Protein AF-A0A800FB64-F1 (afdb_monomer)

Solvent-accessible surface area (backbone atoms only — not comparable to full-atom values): 14724 Å² total; per-residue (Å²): 138,82,86,85,76,84,68,84,79,66,64,87,75,76,81,88,75,89,83,91,82,85,93,86,86,88,91,87,88,80,89,90,88,88,87,83,82,88,89,86,83,88,87,88,86,83,80,83,89,76,90,73,76,79,73,76,66,67,63,55,64,53,51,51,52,49,54,51,50,53,50,50,52,50,51,51,49,51,50,52,52,51,48,50,61,58,65,45,71,44,51,97,87,43,69,22,36,76,84,79,60,52,79,53,85,74,84,62,78,66,32,54,71,52,63,77,47,58,55,32,35,42,25,38,71,62,74,100,40,52,43,15,42,66,36,48,53,25,30,30,98,87,18,51,32,30,38,54,34,82,43,21,89,79,40,84,61,65,75,66,60,49,82,70,29,66,34,38,39,34,53,92,53,37,32,34,47,25,28,35,32,72,59,79,52,66,71,62,47,51,47,49,43,52,23,43,42,57,49,38,72,36,69,67,27,29,75,72,38,94,84,57,70,61,70,56,94,82,61,78,83,57,90,50,50,40,43,27,43,54,42,55,46,76,84,131

pLDDT: mean 74.58, std 24.7, range [22.88, 98.06]

Sequence (236 aa):
MRYCVSNPLRDQWLEGWTPLGRLTGAERAGVQTDGPTRPCPSEHHRRPHTEEQAIPSRRSSTVKKIALGTGAALALGLIGWGAVWALTCPCEGTPGFVLLGDRHDEPASDWSFANDVALCQIQISMGLRPHSVNLNCMASPDRELFLSCSGGARKYWCPRMGPDEGARLRLDGVVYPVVLNRVTDTATLDKAWSARVQEFQKPQVLAVHPGGVAPPPDAQRPDSWWTFNVRFARGE

Foldseek 3Di:
DDDPPDDPPPPVPPDDDDDDDDDDDDDDDDDDDDDDDDDDDDDDDDDDDDPPPPPPPPVVVVVVVVVVVVVVVVVVVVVVVVVCQQPPPQPPPRKHFDQAFAEDQPFDPAQQVLLVALWKKKWFPPDPTITMHIFDKFQFPNRWIKTKDAQQVPDPPNVVQDQQGWIWMDRPRYIFTKTKDKDDDPVVVVRRVLRVLVSQVDQSNLVPDVPSDGDPNPDDDDPSMIMITIGGDNDD

Structure (mmCIF, N/CA/C/O backbone):
data_AF-A0A800FB64-F1
#
_entry.id   AF-A0A800FB64-F1
#
loop_
_atom_site.group_PDB
_atom_site.id
_atom_site.type_symbol
_atom_site.label_atom_id
_atom_site.label_alt_id
_atom_site.label_comp_id
_atom_site.label_asym_id
_atom_site.label_entity_id
_atom_site.label_seq_id
_atom_site.pdbx_PDB_ins_code
_atom_site.Cartn_x
_atom_site.Cartn_y
_atom_site.Cartn_z
_atom_site.occupancy
_atom_site.B_iso_or_equiv
_atom_site.auth_seq_id
_atom_site.auth_comp_id
_atom_site.auth_asym_id
_atom_site.auth_atom_id
_atom_site.pdbx_PDB_model_num
ATOM 1 N N . MET A 1 1 ? 12.282 20.653 26.661 1.00 27.48 1 MET A N 1
ATOM 2 C CA . MET A 1 1 ? 13.233 20.072 25.683 1.00 27.48 1 MET A CA 1
ATOM 3 C C . MET A 1 1 ? 12.618 18.835 25.035 1.00 27.48 1 MET A C 1
ATOM 5 O O . MET A 1 1 ? 11.808 18.189 25.686 1.00 27.48 1 MET A O 1
ATOM 9 N N . ARG A 1 2 ? 13.000 18.494 23.796 1.00 24.94 2 ARG A N 1
ATOM 10 C CA . ARG A 1 2 ? 12.759 17.169 23.189 1.00 24.94 2 ARG A CA 1
ATOM 11 C C . ARG A 1 2 ? 14.112 16.465 23.065 1.00 24.94 2 ARG A C 1
ATOM 13 O O . ARG A 1 2 ? 15.055 17.089 22.588 1.00 24.94 2 ARG A O 1
ATOM 20 N N . TYR A 1 3 ? 14.216 15.212 23.501 1.00 22.88 3 TYR A N 1
ATOM 21 C CA . TYR A 1 3 ? 15.440 14.423 23.342 1.00 22.88 3 TYR A CA 1
ATOM 22 C C . TYR A 1 3 ? 15.430 13.724 21.983 1.00 22.88 3 TYR A C 1
ATOM 24 O O . TYR A 1 3 ? 14.682 12.771 21.779 1.00 22.88 3 TYR A O 1
ATOM 32 N N . CYS A 1 4 ? 16.273 14.184 21.060 1.00 23.27 4 CYS A N 1
ATOM 33 C CA . CYS A 1 4 ? 16.556 13.458 19.826 1.00 23.27 4 CYS A CA 1
ATOM 34 C C . CYS A 1 4 ? 17.519 12.305 20.136 1.00 23.27 4 CYS A C 1
ATOM 36 O O . CYS A 1 4 ? 18.734 12.484 20.094 1.00 23.27 4 CYS A O 1
ATOM 38 N N . VAL A 1 5 ? 16.986 11.126 20.463 1.00 27.31 5 VAL A N 1
ATOM 39 C CA . VAL A 1 5 ? 17.793 9.900 20.533 1.00 27.31 5 VAL A CA 1
ATOM 40 C C . VAL A 1 5 ? 18.063 9.435 19.104 1.00 27.31 5 VAL A C 1
ATOM 42 O O . VAL A 1 5 ? 17.171 8.935 18.422 1.00 27.31 5 VAL A O 1
ATOM 45 N N . SER A 1 6 ? 19.294 9.626 18.633 1.00 27.00 6 SER A N 1
ATOM 46 C CA . SER A 1 6 ? 19.747 9.166 17.321 1.00 27.00 6 SER A CA 1
ATOM 47 C C . SER A 1 6 ? 19.821 7.635 17.287 1.00 27.00 6 SER A C 1
ATOM 49 O O . SER A 1 6 ? 20.800 7.045 17.741 1.00 27.00 6 SER A O 1
ATOM 51 N N . ASN A 1 7 ? 18.779 6.991 16.763 1.00 28.38 7 ASN A N 1
ATOM 52 C CA . ASN A 1 7 ? 18.732 5.542 16.578 1.00 28.38 7 ASN A CA 1
ATOM 53 C C . ASN A 1 7 ? 19.606 5.125 15.367 1.00 28.38 7 ASN A C 1
ATOM 55 O O . ASN A 1 7 ? 19.301 5.551 14.250 1.00 28.38 7 ASN A O 1
ATOM 59 N N . PRO A 1 8 ? 20.654 4.291 15.539 1.00 27.86 8 PRO A N 1
ATOM 60 C CA . PRO A 1 8 ? 21.559 3.891 14.455 1.00 27.86 8 PRO A CA 1
ATOM 61 C C . PRO A 1 8 ? 20.951 2.902 13.439 1.00 27.86 8 PRO A C 1
ATOM 63 O O . PRO A 1 8 ? 21.630 2.472 12.517 1.00 27.86 8 PRO A O 1
ATOM 66 N N . LEU A 1 9 ? 19.665 2.549 13.542 1.00 31.34 9 LEU A N 1
ATOM 67 C CA . LEU A 1 9 ? 18.972 1.696 12.560 1.00 31.34 9 LEU A CA 1
ATOM 68 C C . LEU A 1 9 ? 18.569 2.415 11.252 1.00 31.34 9 LEU A C 1
ATOM 70 O O . LEU A 1 9 ? 17.806 1.867 10.454 1.00 31.34 9 LEU A O 1
ATOM 74 N N . ARG A 1 10 ? 19.080 3.629 10.999 1.00 33.12 10 ARG A N 1
ATOM 75 C CA . ARG A 1 10 ? 18.800 4.401 9.772 1.00 33.12 10 ARG A CA 1
ATOM 76 C C . ARG A 1 10 ? 19.352 3.743 8.500 1.00 33.12 10 ARG A C 1
ATOM 78 O O . ARG A 1 10 ? 18.787 3.931 7.424 1.00 33.12 10 ARG A O 1
ATOM 85 N N . ASP A 1 11 ? 20.404 2.942 8.630 1.00 27.97 11 ASP A N 1
ATOM 86 C CA . ASP A 1 11 ? 21.286 2.617 7.504 1.00 27.97 11 ASP A CA 1
ATOM 87 C C . ASP A 1 11 ? 20.786 1.460 6.617 1.00 27.97 11 ASP A C 1
ATOM 89 O O . ASP A 1 11 ? 21.226 1.315 5.480 1.00 27.97 11 ASP A O 1
ATOM 93 N N . GLN A 1 12 ? 19.766 0.699 7.044 1.00 31.67 12 GLN A N 1
ATOM 94 C CA . GLN A 1 12 ? 19.143 -0.346 6.202 1.00 31.67 12 GLN A CA 1
ATOM 95 C C . GLN A 1 12 ? 18.357 0.196 4.986 1.00 31.67 12 GLN A C 1
ATOM 97 O O . GLN A 1 12 ? 17.826 -0.587 4.193 1.00 31.67 12 GLN A O 1
ATOM 102 N N . TRP A 1 13 ? 18.264 1.520 4.830 1.00 42.28 13 TRP A N 1
ATOM 103 C CA . TRP A 1 13 ? 17.465 2.186 3.795 1.00 42.28 13 TRP A CA 1
ATOM 104 C C . TRP A 1 13 ? 18.288 2.823 2.662 1.00 42.28 13 TRP A C 1
ATOM 106 O O . TRP A 1 13 ? 17.687 3.363 1.736 1.00 42.28 13 TRP A O 1
ATOM 116 N N . LEU A 1 14 ? 19.626 2.735 2.693 1.00 33.16 14 LEU A N 1
ATOM 117 C CA . LEU A 1 14 ? 20.523 3.378 1.714 1.00 33.16 14 LEU A CA 1
ATOM 118 C C . LEU A 1 14 ? 21.448 2.416 0.941 1.00 33.16 14 LEU A C 1
ATOM 120 O O . LEU A 1 14 ? 22.476 2.840 0.423 1.00 33.16 14 LEU A O 1
ATOM 124 N N . GLU A 1 15 ? 21.069 1.144 0.774 1.00 30.97 15 GLU A N 1
ATOM 125 C CA . GLU A 1 15 ? 21.807 0.217 -0.104 1.00 30.97 15 GLU A CA 1
ATOM 126 C C . GLU A 1 15 ? 21.031 -0.174 -1.368 1.00 30.97 15 GLU A C 1
ATOM 128 O O . GLU A 1 15 ? 20.118 -1.015 -1.345 1.00 30.97 15 GLU A O 1
ATOM 133 N N . GLY A 1 16 ? 21.463 0.444 -2.473 1.00 29.88 16 GLY A N 1
ATOM 134 C CA . GLY A 1 16 ? 21.048 0.180 -3.853 1.00 29.88 16 GLY A CA 1
ATOM 135 C C . GLY A 1 16 ? 22.119 0.490 -4.916 1.00 29.88 16 GLY A C 1
ATOM 136 O O . GLY A 1 16 ? 21.788 0.481 -6.096 1.00 29.88 16 GLY A O 1
ATOM 137 N N . TRP A 1 17 ? 23.373 0.765 -4.524 1.00 28.45 17 TRP A N 1
ATOM 138 C CA . TRP A 1 17 ? 24.527 1.000 -5.410 1.00 28.45 17 TRP A CA 1
ATOM 139 C C . TRP A 1 17 ? 25.828 0.469 -4.767 1.00 28.45 17 TRP A C 1
ATOM 141 O O . TRP A 1 17 ? 25.900 0.409 -3.546 1.00 28.45 17 TRP A O 1
ATOM 151 N N . THR A 1 18 ? 26.823 0.154 -5.616 1.00 30.58 18 THR A N 1
ATOM 152 C CA . THR A 1 18 ? 28.198 -0.370 -5.354 1.00 30.58 18 THR A CA 1
ATOM 153 C C . THR A 1 18 ? 28.342 -1.850 -4.888 1.00 30.58 18 THR A C 1
ATOM 155 O O . THR A 1 18 ? 27.355 -2.447 -4.461 1.00 30.58 18 THR A O 1
ATOM 158 N N . PRO A 1 19 ? 29.502 -2.532 -5.131 1.00 32.75 19 PRO A N 1
ATOM 159 C CA . PRO A 1 19 ? 29.496 -3.984 -5.411 1.00 32.75 19 PRO A CA 1
ATOM 160 C C . PRO A 1 19 ? 30.375 -4.915 -4.529 1.00 32.75 19 PRO A C 1
ATOM 162 O O . PRO A 1 19 ? 31.398 -4.515 -3.989 1.00 32.75 19 PRO A O 1
ATOM 165 N N . LEU A 1 20 ? 30.012 -6.212 -4.541 1.00 34.59 20 LEU A N 1
ATOM 166 C CA . LEU A 1 20 ? 30.832 -7.434 -4.327 1.00 34.59 20 LEU A CA 1
ATOM 167 C C . LEU A 1 20 ? 31.884 -7.467 -3.183 1.00 34.59 20 LEU A C 1
ATOM 169 O O . LEU A 1 20 ? 33.030 -7.066 -3.366 1.00 34.59 20 LEU A O 1
ATOM 173 N N . GLY A 1 21 ? 31.558 -8.156 -2.072 1.00 27.31 21 GLY A N 1
ATOM 174 C CA . GLY A 1 21 ? 32.458 -8.332 -0.912 1.00 27.31 21 GLY A CA 1
ATOM 175 C C . GLY A 1 21 ? 32.333 -9.653 -0.118 1.00 27.31 21 GLY A C 1
ATOM 176 O O . GLY A 1 21 ? 31.934 -9.623 1.034 1.00 27.31 21 GLY A O 1
ATOM 177 N N . ARG A 1 22 ? 32.683 -10.789 -0.747 1.00 29.45 22 ARG A N 1
ATOM 178 C CA . ARG A 1 22 ? 33.169 -12.102 -0.210 1.00 29.45 22 ARG A CA 1
ATOM 179 C C . ARG A 1 22 ? 32.743 -12.620 1.201 1.00 29.45 22 ARG A C 1
ATOM 181 O O . ARG A 1 22 ? 32.975 -11.995 2.224 1.00 29.45 22 ARG A O 1
ATOM 188 N N . LEU A 1 23 ? 32.288 -13.882 1.246 1.00 37.03 23 LEU A N 1
ATOM 189 C CA . LEU A 1 23 ? 31.924 -14.666 2.450 1.00 37.03 23 LEU A CA 1
ATOM 190 C C . LEU A 1 23 ? 33.117 -15.316 3.194 1.00 37.03 23 LEU A C 1
ATOM 192 O O . LEU A 1 23 ? 34.011 -15.826 2.526 1.00 37.03 23 LEU A O 1
ATOM 196 N N . THR A 1 24 ? 33.017 -15.430 4.531 1.00 32.56 24 THR A N 1
ATOM 197 C CA . THR A 1 24 ? 33.405 -16.552 5.450 1.00 32.56 24 THR A CA 1
ATOM 198 C C . THR A 1 24 ? 32.949 -16.168 6.876 1.00 32.56 24 THR A C 1
ATOM 200 O O . THR A 1 24 ? 32.762 -14.983 7.126 1.00 32.56 24 THR A O 1
ATOM 203 N N . GLY A 1 25 ? 32.740 -17.037 7.874 1.00 29.75 25 GLY A N 1
ATOM 204 C CA . GLY A 1 25 ? 32.815 -18.502 8.011 1.00 29.75 25 GLY A CA 1
ATOM 205 C C . GLY A 1 25 ? 32.164 -18.916 9.357 1.00 29.75 25 GLY A C 1
ATOM 206 O O . GLY A 1 25 ? 31.691 -18.046 10.084 1.00 29.75 25 GLY A O 1
ATOM 207 N N . ALA A 1 26 ? 32.099 -20.207 9.702 1.00 32.72 26 ALA A N 1
ATOM 208 C CA . ALA A 1 26 ? 31.384 -20.711 10.893 1.00 32.72 26 ALA A CA 1
ATOM 209 C C . ALA A 1 26 ? 32.231 -21.699 11.713 1.00 32.72 26 ALA A C 1
ATOM 211 O O . ALA A 1 26 ? 33.133 -22.289 11.134 1.00 32.72 26 ALA A O 1
ATOM 212 N N . GLU A 1 27 ? 31.873 -21.968 12.983 1.00 31.06 27 GLU A N 1
ATOM 213 C CA . GLU A 1 27 ? 32.101 -23.288 13.616 1.00 31.06 27 GLU A CA 1
ATOM 214 C C . GLU A 1 27 ? 31.273 -23.552 14.905 1.00 31.06 27 GLU A C 1
ATOM 216 O O . GLU A 1 27 ? 30.477 -22.712 15.329 1.00 31.06 27 GLU A O 1
ATOM 221 N N . ARG A 1 28 ? 31.402 -24.764 15.478 1.00 34.34 28 ARG A N 1
ATOM 222 C CA . ARG A 1 28 ? 30.707 -25.322 16.671 1.00 34.34 28 ARG A CA 1
ATOM 223 C C . ARG A 1 28 ? 31.647 -26.296 17.417 1.00 34.34 28 ARG A C 1
ATOM 225 O O . ARG A 1 28 ? 32.496 -26.856 16.739 1.00 34.34 28 ARG A O 1
ATOM 232 N N . ALA A 1 29 ? 31.383 -26.635 18.697 1.00 33.22 29 ALA A N 1
ATOM 233 C CA . ALA A 1 29 ? 31.297 -28.025 19.250 1.00 33.22 29 ALA A CA 1
ATOM 234 C C . ALA A 1 29 ? 31.466 -28.124 20.798 1.00 33.22 29 ALA A C 1
ATOM 236 O O . ALA A 1 29 ? 32.010 -27.213 21.413 1.00 33.22 29 ALA A O 1
ATOM 237 N N . GLY A 1 30 ? 31.030 -29.254 21.400 1.00 31.22 30 GLY A N 1
ATOM 238 C CA . GLY A 1 30 ? 31.220 -29.649 22.822 1.00 31.22 30 GLY A CA 1
ATOM 239 C C . GLY A 1 30 ? 29.906 -29.818 23.629 1.00 31.22 30 GLY A C 1
ATOM 240 O O . GLY A 1 30 ? 29.110 -28.886 23.634 1.00 31.22 30 GLY A O 1
ATOM 241 N N . VAL A 1 31 ? 29.527 -30.934 24.293 1.00 34.34 31 VAL A N 1
ATOM 242 C CA . VAL A 1 31 ? 30.054 -32.330 24.389 1.00 34.34 31 VAL A CA 1
ATOM 243 C C . VAL A 1 31 ? 31.347 -32.488 25.223 1.00 34.34 31 VAL A C 1
ATOM 245 O O . VAL A 1 31 ? 32.314 -31.814 24.892 1.00 34.34 31 VAL A O 1
ATOM 248 N N . GLN A 1 32 ? 31.510 -33.335 26.268 1.00 34.69 32 GLN A N 1
ATOM 249 C CA . GLN A 1 32 ? 30.684 -34.271 27.105 1.00 34.69 32 GLN A CA 1
ATOM 250 C C . GLN A 1 32 ? 31.507 -34.572 28.422 1.00 34.69 32 GLN A C 1
ATOM 252 O O . GLN A 1 32 ? 32.656 -34.137 28.462 1.00 34.69 32 GLN A O 1
ATOM 257 N N . THR A 1 33 ? 31.147 -35.268 29.526 1.00 33.44 33 THR A N 1
ATOM 258 C CA . THR A 1 33 ? 29.948 -35.976 30.078 1.00 33.44 33 THR A CA 1
ATOM 259 C C . THR A 1 33 ? 29.823 -35.624 31.606 1.00 33.44 33 THR A C 1
ATOM 261 O O . THR A 1 33 ? 29.870 -34.428 31.869 1.00 33.44 33 THR A O 1
ATOM 264 N N . ASP A 1 34 ? 29.670 -36.421 32.697 1.00 31.58 34 ASP A N 1
ATOM 265 C CA . ASP A 1 34 ? 29.408 -37.855 33.038 1.00 31.58 34 ASP A CA 1
ATOM 266 C C . ASP A 1 34 ? 28.778 -38.013 34.469 1.00 31.58 34 ASP A C 1
ATOM 268 O O . ASP A 1 34 ? 28.486 -37.011 35.124 1.00 31.58 34 ASP A O 1
ATOM 272 N N . GLY A 1 35 ? 28.557 -39.250 34.960 1.00 32.09 35 GLY A N 1
ATOM 273 C CA . GLY A 1 35 ? 28.176 -39.618 36.352 1.00 32.09 35 GLY A CA 1
ATOM 274 C C . GLY A 1 35 ? 29.314 -40.306 37.156 1.00 32.09 35 GLY A C 1
ATOM 275 O O . GLY A 1 35 ? 30.471 -40.054 36.825 1.00 32.09 35 GLY A O 1
ATOM 276 N N . PRO A 1 36 ? 29.062 -41.190 38.171 1.00 43.69 36 PR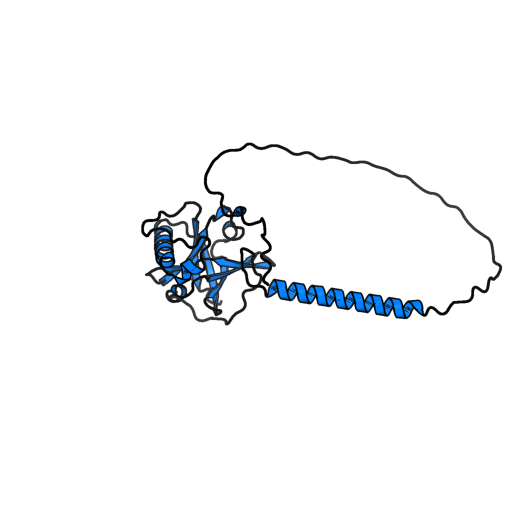O A N 1
ATOM 277 C CA . PRO A 1 36 ? 27.770 -41.738 38.640 1.00 43.69 36 PRO A CA 1
ATOM 278 C C . PRO A 1 36 ? 27.567 -41.948 40.190 1.00 43.69 36 PRO A C 1
ATOM 280 O O . PRO A 1 36 ? 28.473 -41.829 41.003 1.00 43.69 36 PRO A O 1
ATOM 283 N N . THR A 1 37 ? 26.330 -42.324 40.570 1.00 37.00 37 THR A N 1
ATOM 284 C CA . THR A 1 37 ? 25.866 -43.182 41.715 1.00 37.00 37 THR A CA 1
ATOM 285 C C . THR A 1 37 ? 26.433 -43.118 43.162 1.00 37.00 37 THR A C 1
ATOM 287 O O . THR A 1 37 ? 27.495 -43.655 43.449 1.00 37.00 37 THR A O 1
ATOM 290 N N . ARG A 1 38 ? 25.568 -42.666 44.102 1.00 38.44 38 ARG A N 1
ATOM 291 C CA . ARG A 1 38 ? 24.968 -43.373 45.292 1.00 38.44 38 ARG A CA 1
ATOM 292 C C . ARG A 1 38 ? 25.714 -44.570 45.948 1.00 38.44 38 ARG A C 1
ATOM 294 O O . ARG A 1 38 ? 26.102 -45.477 45.219 1.00 38.44 38 ARG A O 1
ATOM 301 N N . PRO A 1 39 ? 25.726 -44.701 47.307 1.00 39.50 39 PRO A N 1
ATOM 302 C CA . PRO A 1 39 ? 24.532 -45.168 48.064 1.00 39.50 39 PRO A CA 1
ATOM 303 C C . PRO A 1 39 ? 24.320 -44.582 49.493 1.00 39.50 39 PRO A C 1
ATOM 305 O O . PRO A 1 39 ? 25.090 -43.747 49.954 1.00 39.50 39 PRO A O 1
ATOM 308 N N . CYS A 1 40 ? 23.274 -45.049 50.201 1.00 32.69 40 CYS A N 1
ATOM 309 C CA . CYS A 1 40 ? 22.948 -44.735 51.611 1.00 32.69 40 CYS A CA 1
ATOM 310 C C . CYS A 1 40 ? 22.660 -46.018 52.427 1.00 32.69 40 CYS A C 1
ATOM 312 O O . CYS A 1 40 ? 22.140 -46.970 51.841 1.00 32.69 40 CYS A O 1
ATOM 314 N N . PRO A 1 41 ? 22.860 -46.010 53.765 1.00 45.00 41 PRO A N 1
ATOM 315 C CA . PRO A 1 41 ? 22.133 -46.925 54.660 1.00 45.00 41 PRO A CA 1
ATOM 316 C C . PRO A 1 41 ? 21.562 -46.307 55.972 1.00 45.00 41 PRO A C 1
ATOM 318 O O . PRO A 1 41 ? 22.187 -45.480 56.625 1.00 45.00 41 PRO A O 1
ATOM 321 N N . SER A 1 42 ? 20.350 -46.764 56.320 1.00 37.28 42 SER A N 1
ATOM 322 C CA . SER A 1 42 ? 19.734 -47.031 57.649 1.00 37.28 42 SER A CA 1
ATOM 323 C C . SER A 1 42 ? 20.124 -46.307 58.972 1.00 37.28 42 SER A C 1
ATOM 325 O O . SER A 1 42 ? 21.198 -46.517 59.522 1.00 37.28 42 SER A O 1
ATOM 327 N N . GLU A 1 43 ? 19.081 -45.715 59.583 1.00 33.56 43 GLU A N 1
ATOM 328 C CA . GLU A 1 43 ? 18.580 -45.915 60.974 1.00 33.56 43 GLU A CA 1
ATOM 329 C C . GLU A 1 43 ? 19.127 -45.231 62.263 1.00 33.56 43 GLU A C 1
ATOM 331 O O . GLU A 1 43 ? 20.309 -45.056 62.519 1.00 33.56 43 GLU A O 1
ATOM 336 N N . HIS A 1 44 ? 18.132 -44.945 63.125 1.00 39.97 44 HIS A N 1
ATOM 337 C CA . HIS A 1 44 ? 18.101 -44.877 64.600 1.00 39.97 44 HIS A CA 1
ATOM 338 C C . HIS A 1 44 ? 19.048 -43.967 65.424 1.00 39.97 44 HIS A C 1
ATOM 340 O O . HIS A 1 44 ? 20.038 -44.417 66.001 1.00 39.97 44 HIS A O 1
ATOM 346 N N . HIS A 1 45 ? 18.518 -42.793 65.811 1.00 40.00 45 HIS A N 1
ATOM 347 C CA . HIS A 1 45 ? 18.443 -42.447 67.246 1.00 40.00 45 HIS A CA 1
ATOM 348 C C . HIS A 1 45 ? 17.195 -41.621 67.628 1.00 40.00 45 HIS A C 1
ATOM 350 O O . HIS A 1 45 ? 16.486 -41.121 66.755 1.00 40.00 45 HIS A O 1
ATOM 356 N N . ARG A 1 46 ? 16.869 -41.534 68.933 1.00 39.62 46 ARG A N 1
ATOM 357 C CA . ARG A 1 46 ? 15.555 -41.072 69.443 1.00 39.62 46 ARG A CA 1
ATOM 358 C C . ARG A 1 46 ? 15.651 -39.999 70.548 1.00 39.62 46 ARG A C 1
ATOM 360 O O . ARG A 1 46 ? 15.713 -40.359 71.718 1.00 39.62 46 ARG A O 1
ATOM 367 N N . ARG A 1 47 ? 15.438 -38.724 70.171 1.00 40.00 47 ARG A N 1
ATOM 368 C CA . ARG A 1 47 ? 15.191 -37.540 71.049 1.00 40.00 47 ARG A CA 1
ATOM 369 C C . ARG A 1 47 ? 16.361 -37.212 72.022 1.00 40.00 47 ARG A C 1
ATOM 371 O O . ARG A 1 47 ? 17.248 -38.040 72.186 1.00 40.00 47 ARG A O 1
ATOM 378 N N . PRO A 1 48 ? 16.463 -35.980 72.565 1.00 41.88 48 PRO A N 1
ATOM 379 C CA . PRO A 1 48 ? 15.499 -35.404 73.514 1.00 41.88 48 PRO A CA 1
ATOM 380 C C . PRO A 1 48 ? 14.586 -34.327 72.900 1.00 41.88 48 PRO A C 1
ATOM 382 O O . PRO A 1 48 ? 14.596 -34.100 71.693 1.00 41.88 48 PRO A O 1
ATOM 385 N N . HIS A 1 49 ? 13.736 -33.716 73.732 1.00 47.59 49 HIS A N 1
ATOM 386 C CA . HIS A 1 49 ? 12.931 -32.553 73.352 1.00 47.59 49 HIS A CA 1
ATOM 387 C C . HIS A 1 49 ? 13.746 -31.272 73.541 1.00 47.59 49 HIS A C 1
ATOM 389 O O . HIS A 1 49 ? 14.196 -31.001 74.652 1.00 47.59 49 HIS A O 1
ATOM 395 N N . THR A 1 50 ? 13.850 -30.466 72.488 1.00 41.06 50 THR A N 1
ATOM 396 C CA . THR A 1 50 ? 14.133 -29.031 72.603 1.00 41.06 50 THR A CA 1
ATOM 397 C C . THR A 1 50 ? 12.838 -28.299 72.289 1.00 41.06 50 THR A C 1
ATOM 399 O O . THR A 1 50 ? 12.280 -28.472 71.206 1.00 41.06 50 THR A O 1
ATOM 402 N N . GLU A 1 51 ? 12.353 -27.492 73.229 1.00 47.03 51 GLU A N 1
ATOM 403 C CA . GLU A 1 51 ? 11.218 -26.597 73.006 1.00 47.03 51 GLU A CA 1
ATOM 404 C C . GLU A 1 51 ? 11.696 -25.377 72.206 1.00 47.03 51 GLU A C 1
ATOM 406 O O . GLU A 1 51 ? 11.927 -24.296 72.747 1.00 47.03 51 GLU A O 1
ATOM 411 N N . GLU A 1 52 ? 11.920 -25.563 70.901 1.00 43.84 52 GLU A N 1
ATOM 412 C CA . GLU A 1 52 ? 12.230 -24.441 70.019 1.00 43.84 52 GLU A CA 1
ATOM 413 C C . GLU A 1 52 ? 10.984 -23.560 69.896 1.00 43.84 52 GLU A C 1
ATOM 415 O O . GLU A 1 52 ? 9.988 -23.925 69.266 1.00 43.84 52 GLU A O 1
ATOM 420 N N . GLN A 1 53 ? 11.033 -22.406 70.564 1.00 42.22 53 GLN A N 1
ATOM 421 C CA . GLN A 1 53 ? 9.920 -21.470 70.621 1.00 42.22 53 GLN A CA 1
ATOM 422 C C . GLN A 1 53 ? 9.514 -21.061 69.207 1.00 42.22 53 GLN A C 1
ATOM 424 O O . GLN A 1 53 ? 10.273 -20.408 68.488 1.00 42.22 53 GLN A O 1
ATOM 429 N N . ALA A 1 54 ? 8.287 -21.413 68.823 1.00 42.53 54 ALA A N 1
ATOM 430 C CA . ALA A 1 54 ? 7.717 -21.048 67.538 1.00 42.53 54 ALA A CA 1
ATOM 431 C C . ALA A 1 54 ? 7.507 -19.526 67.466 1.00 42.53 54 ALA A C 1
ATOM 433 O O . ALA A 1 54 ? 6.419 -19.023 67.754 1.00 42.53 54 ALA A O 1
ATOM 434 N N . ILE A 1 55 ? 8.553 -18.793 67.062 1.00 52.91 55 ILE A N 1
ATOM 435 C CA . ILE A 1 55 ? 8.494 -17.359 66.767 1.00 52.91 55 ILE A CA 1
ATOM 436 C C . ILE A 1 55 ? 7.313 -17.157 65.807 1.00 52.91 55 ILE A C 1
ATOM 438 O O . ILE A 1 55 ? 7.354 -17.671 64.682 1.00 52.91 55 ILE A O 1
ATOM 442 N N . PRO A 1 56 ? 6.241 -16.448 66.217 1.00 46.41 56 PRO A N 1
ATOM 443 C CA . PRO A 1 56 ? 5.015 -16.398 65.437 1.00 46.41 56 PRO A CA 1
ATOM 444 C C . PRO A 1 56 ? 5.333 -15.817 64.064 1.00 46.41 56 PRO A C 1
ATOM 446 O O . PRO A 1 56 ? 5.940 -14.748 63.955 1.00 46.41 56 PRO A O 1
ATOM 449 N N . SER A 1 57 ? 4.944 -16.533 63.006 1.00 54.66 57 SER A N 1
ATOM 450 C CA . SER A 1 57 ? 5.450 -16.350 61.638 1.00 54.66 57 SER A CA 1
ATOM 451 C C . SER A 1 57 ? 4.872 -15.117 60.921 1.00 54.66 57 SER A C 1
ATOM 453 O O . SER A 1 57 ? 4.507 -15.151 59.748 1.00 54.66 57 SER A O 1
ATOM 455 N N . ARG A 1 58 ? 4.854 -13.968 61.608 1.00 51.62 58 ARG A N 1
ATOM 456 C CA . ARG A 1 58 ? 4.373 -12.650 61.165 1.00 51.62 58 ARG A CA 1
ATOM 457 C C . ARG A 1 58 ? 5.046 -12.164 59.875 1.00 51.62 58 ARG A C 1
ATOM 459 O O . ARG A 1 58 ? 4.465 -11.368 59.146 1.00 51.62 58 ARG A O 1
ATOM 466 N N . ARG A 1 59 ? 6.236 -12.689 59.552 1.00 53.69 59 ARG A N 1
ATOM 467 C CA . ARG A 1 59 ? 6.929 -12.477 58.269 1.00 53.69 59 ARG A CA 1
ATOM 468 C C . ARG A 1 59 ? 6.183 -13.120 57.081 1.00 53.69 59 ARG A C 1
ATOM 470 O O . ARG A 1 59 ? 6.229 -12.572 55.988 1.00 53.69 59 ARG A O 1
ATOM 477 N N . SER A 1 60 ? 5.440 -14.213 57.289 1.00 58.38 60 SER A N 1
ATOM 478 C CA . SER A 1 60 ? 4.701 -14.956 56.250 1.00 58.38 60 SER A CA 1
ATOM 479 C C . SER A 1 60 ? 3.599 -14.126 55.584 1.00 58.38 60 SER A C 1
ATOM 481 O O . SER A 1 60 ? 3.561 -14.032 54.358 1.00 58.38 60 SER A O 1
ATOM 483 N N . SER A 1 61 ? 2.723 -13.471 56.356 1.00 60.84 61 SER A N 1
ATOM 484 C CA . SER A 1 61 ? 1.628 -12.680 55.770 1.00 60.84 61 SER A CA 1
ATOM 485 C C . SER A 1 61 ? 2.135 -11.412 55.077 1.00 60.84 61 SER A C 1
ATOM 487 O O . SER A 1 61 ? 1.627 -11.061 54.015 1.00 60.84 61 SER A O 1
ATOM 489 N N . THR A 1 62 ? 3.174 -10.766 55.615 1.00 67.00 62 THR A N 1
ATOM 490 C CA . THR A 1 62 ? 3.809 -9.597 54.990 1.00 67.00 62 THR A CA 1
ATOM 491 C C . THR A 1 62 ? 4.531 -9.966 53.693 1.00 67.00 62 THR A C 1
ATOM 493 O O . THR A 1 62 ? 4.307 -9.310 52.682 1.00 67.00 62 THR A O 1
ATOM 496 N N . VAL A 1 63 ? 5.320 -11.049 53.668 1.00 70.31 63 VAL A N 1
ATOM 497 C CA . VAL A 1 63 ? 5.987 -11.522 52.439 1.00 70.31 63 VAL A CA 1
ATOM 498 C C . VAL A 1 63 ? 4.965 -11.938 51.378 1.00 70.31 63 VAL A C 1
ATOM 500 O O . VAL A 1 63 ? 5.122 -11.560 50.221 1.00 70.31 63 VAL A O 1
ATOM 503 N N . LYS A 1 64 ? 3.873 -12.622 51.752 1.00 71.75 64 LYS A N 1
ATOM 504 C CA . LYS A 1 64 ? 2.779 -12.949 50.818 1.00 71.75 64 LYS A CA 1
ATOM 505 C C . LYS A 1 64 ? 2.105 -11.699 50.242 1.00 71.75 64 LYS A C 1
ATOM 507 O O . LYS A 1 64 ? 1.855 -11.656 49.043 1.00 71.75 64 LYS A O 1
ATOM 512 N N . LYS A 1 65 ? 1.849 -10.670 51.062 1.00 76.06 65 LYS A N 1
ATOM 513 C CA . LYS A 1 65 ? 1.287 -9.384 50.605 1.00 76.06 65 LYS A CA 1
ATOM 514 C C . LYS A 1 65 ? 2.230 -8.642 49.655 1.00 76.06 65 LYS A C 1
ATOM 516 O O . LYS A 1 65 ? 1.768 -8.141 48.637 1.00 76.06 65 LYS A O 1
ATOM 521 N N . ILE A 1 66 ? 3.530 -8.609 49.958 1.00 77.44 66 ILE A N 1
ATOM 522 C CA . ILE A 1 66 ? 4.547 -7.998 49.088 1.00 77.44 66 ILE A CA 1
ATOM 523 C C . ILE A 1 66 ? 4.624 -8.755 47.758 1.00 77.44 66 ILE A C 1
ATOM 525 O O . ILE A 1 66 ? 4.455 -8.141 46.713 1.00 77.44 66 ILE A O 1
ATOM 529 N N . ALA A 1 67 ? 4.781 -10.083 47.783 1.00 76.75 67 ALA A N 1
ATOM 530 C CA . ALA A 1 67 ? 4.870 -10.900 46.572 1.00 76.75 67 ALA A CA 1
ATOM 531 C C . ALA A 1 67 ? 3.618 -10.783 45.682 1.00 76.75 67 ALA A C 1
ATOM 533 O O . ALA A 1 67 ? 3.743 -10.659 44.465 1.00 76.75 67 ALA A O 1
ATOM 534 N N . LEU A 1 68 ? 2.419 -10.759 46.278 1.00 81.38 68 LEU A N 1
ATOM 535 C CA . LEU A 1 68 ? 1.165 -10.555 45.548 1.00 81.38 68 LEU A CA 1
ATOM 536 C C . LEU A 1 68 ? 1.073 -9.141 44.949 1.00 81.38 68 LEU A C 1
ATOM 538 O O . LEU A 1 68 ? 0.678 -8.997 43.796 1.00 81.38 68 LEU A O 1
ATOM 542 N N . GLY A 1 69 ? 1.482 -8.110 45.697 1.00 79.88 69 GLY A N 1
ATOM 543 C CA . GLY A 1 69 ? 1.530 -6.727 45.214 1.00 79.88 69 GLY A CA 1
ATOM 544 C C . GLY A 1 69 ? 2.524 -6.533 44.065 1.00 79.88 69 GLY A C 1
ATOM 545 O O . GLY A 1 69 ? 2.176 -5.938 43.049 1.00 79.88 69 GLY A O 1
ATOM 546 N N . THR A 1 70 ? 3.731 -7.096 44.175 1.00 82.06 70 THR A N 1
ATOM 547 C CA . THR A 1 70 ? 4.733 -7.095 43.098 1.00 82.06 70 THR A CA 1
ATOM 548 C C . THR A 1 70 ? 4.243 -7.876 41.878 1.00 82.06 70 THR A C 1
ATOM 550 O O . THR A 1 70 ? 4.378 -7.388 40.761 1.00 82.06 70 THR A O 1
ATOM 553 N N . GLY A 1 71 ? 3.621 -9.045 42.068 1.00 85.62 71 GLY A N 1
ATOM 554 C CA . GLY A 1 71 ? 3.034 -9.829 40.976 1.00 85.62 71 GLY A CA 1
ATOM 555 C C . GLY A 1 71 ? 1.923 -9.077 40.236 1.00 85.62 71 GLY A C 1
ATOM 556 O O . GLY A 1 71 ? 1.928 -9.031 39.009 1.00 85.62 71 GLY A O 1
ATOM 557 N N . ALA A 1 72 ? 1.020 -8.419 40.969 1.00 87.50 72 ALA A N 1
ATOM 558 C CA . ALA A 1 72 ? -0.029 -7.583 40.389 1.00 87.50 72 ALA A CA 1
ATOM 559 C C . ALA A 1 72 ? 0.543 -6.360 39.648 1.00 87.50 72 ALA A C 1
ATOM 561 O O . ALA A 1 72 ? 0.110 -6.065 38.537 1.00 87.50 72 ALA A O 1
ATOM 562 N N . ALA A 1 73 ? 1.547 -5.683 40.214 1.00 87.62 73 ALA A N 1
ATOM 563 C CA . ALA A 1 73 ? 2.212 -4.550 39.570 1.00 87.62 73 ALA A CA 1
ATOM 564 C C . ALA A 1 73 ? 2.945 -4.956 38.278 1.00 87.62 73 ALA A C 1
ATOM 566 O O . ALA A 1 73 ? 2.849 -4.251 37.276 1.00 87.62 73 ALA A O 1
ATOM 567 N N . LEU A 1 74 ? 3.623 -6.110 38.268 1.00 90.69 74 LEU A N 1
ATOM 568 C CA . LEU A 1 74 ? 4.258 -6.664 37.068 1.00 90.69 74 LEU A CA 1
ATOM 569 C C . LEU A 1 74 ? 3.223 -7.052 36.005 1.00 90.69 74 LEU A C 1
ATOM 571 O O . LEU A 1 74 ? 3.407 -6.721 34.837 1.00 90.69 74 LEU A O 1
ATOM 575 N N . ALA A 1 75 ? 2.117 -7.693 36.394 1.00 90.56 75 ALA A N 1
ATOM 576 C CA . ALA A 1 75 ? 1.035 -8.038 35.472 1.00 90.56 75 ALA A CA 1
ATOM 577 C C . ALA A 1 75 ? 0.400 -6.785 34.843 1.00 90.56 75 ALA A C 1
ATOM 579 O O . ALA A 1 75 ? 0.264 -6.716 33.624 1.00 90.56 75 ALA A O 1
ATOM 580 N N . LEU A 1 76 ? 0.082 -5.764 35.646 1.00 90.81 76 LEU A N 1
ATOM 581 C CA . LEU A 1 76 ? -0.449 -4.486 35.158 1.00 90.81 76 LEU A CA 1
ATOM 582 C C . LEU A 1 76 ? 0.560 -3.736 34.276 1.00 90.81 76 LEU A C 1
ATOM 584 O O . LEU A 1 76 ? 0.166 -3.169 33.261 1.00 90.81 76 LEU A O 1
ATOM 588 N N . GLY A 1 77 ? 1.854 -3.776 34.610 1.00 91.12 77 GLY A N 1
ATOM 589 C CA . GLY A 1 77 ? 2.920 -3.211 33.781 1.00 91.12 77 GLY A CA 1
ATOM 590 C C . GLY A 1 77 ? 3.039 -3.899 32.418 1.00 91.12 77 GLY A C 1
ATOM 591 O O . GLY A 1 77 ? 3.123 -3.219 31.398 1.00 91.12 77 GLY A O 1
ATOM 592 N N . LEU A 1 78 ? 2.973 -5.234 32.379 1.00 89.94 78 LEU A N 1
ATOM 593 C CA . LEU A 1 78 ? 2.989 -6.018 31.138 1.00 89.94 78 LEU A CA 1
ATOM 594 C C . LEU A 1 78 ? 1.725 -5.804 30.293 1.00 89.94 78 LEU A C 1
ATOM 596 O O . LEU A 1 78 ? 1.830 -5.679 29.075 1.00 89.94 78 LEU A O 1
ATOM 600 N N . ILE A 1 79 ? 0.548 -5.713 30.920 1.00 88.12 79 ILE A N 1
ATOM 601 C CA . ILE A 1 79 ? -0.719 -5.405 30.237 1.00 88.12 79 ILE A CA 1
ATOM 602 C C . ILE A 1 79 ? -0.687 -3.982 29.668 1.00 88.12 79 ILE A C 1
ATOM 604 O O . ILE A 1 79 ? -1.017 -3.791 28.502 1.00 88.12 79 ILE A O 1
ATOM 608 N N . GLY A 1 80 ? -0.241 -2.993 30.449 1.00 86.06 80 GLY A N 1
ATOM 609 C CA . GLY A 1 80 ? -0.102 -1.607 29.999 1.00 86.06 80 GLY A CA 1
ATOM 610 C C . GLY A 1 80 ? 0.904 -1.460 28.856 1.00 86.06 80 GLY A C 1
ATOM 611 O O . GLY A 1 80 ? 0.600 -0.822 27.853 1.00 86.06 80 GLY A O 1
ATOM 612 N N . TRP A 1 81 ? 2.065 -2.112 28.956 1.00 79.88 81 TRP A N 1
ATOM 613 C CA . TRP A 1 81 ? 3.062 -2.158 27.883 1.00 79.88 81 TRP A CA 1
ATOM 614 C C . TRP A 1 81 ? 2.524 -2.841 26.618 1.00 79.88 81 TRP A C 1
ATOM 616 O O . TRP A 1 81 ? 2.671 -2.307 25.521 1.00 79.88 81 TRP A O 1
ATOM 626 N N . GLY A 1 82 ? 1.859 -3.991 26.761 1.00 76.38 82 GLY A N 1
ATOM 627 C CA . GLY A 1 82 ? 1.245 -4.715 25.647 1.00 76.38 82 GLY A CA 1
ATOM 628 C C . GLY A 1 82 ? 0.127 -3.922 24.968 1.00 76.38 82 GLY A C 1
ATOM 629 O O . GLY A 1 82 ? 0.051 -3.912 23.742 1.00 76.38 82 GLY A O 1
ATOM 630 N N . ALA A 1 83 ? -0.689 -3.202 25.743 1.00 78.00 83 ALA A N 1
ATOM 631 C CA . ALA A 1 83 ? -1.708 -2.297 25.223 1.00 78.00 83 ALA A CA 1
ATOM 632 C C . ALA A 1 83 ? -1.082 -1.108 24.481 1.00 78.00 83 ALA A C 1
ATOM 634 O O . ALA A 1 83 ? -1.499 -0.815 23.366 1.00 78.00 83 ALA A O 1
ATOM 635 N N . VAL A 1 84 ? -0.045 -0.467 25.037 1.00 72.44 84 VAL A N 1
ATOM 636 C CA . VAL A 1 84 ? 0.695 0.599 24.340 1.00 72.44 84 VAL A CA 1
ATOM 637 C C . VAL A 1 84 ? 1.282 0.079 23.029 1.00 72.44 84 VAL A C 1
ATOM 639 O O . VAL A 1 84 ? 1.064 0.706 22.002 1.00 72.44 84 VAL A O 1
ATOM 642 N N . TRP A 1 85 ? 1.941 -1.083 23.022 1.00 68.31 85 TRP A N 1
ATOM 643 C CA . TRP A 1 85 ? 2.518 -1.673 21.808 1.00 68.31 85 TRP A CA 1
ATOM 644 C C . TRP A 1 85 ? 1.462 -2.056 20.754 1.00 68.31 85 TRP A C 1
ATOM 646 O O . TRP A 1 85 ? 1.678 -1.867 19.558 1.00 68.31 85 TRP A O 1
ATOM 656 N N . ALA A 1 86 ? 0.297 -2.554 21.178 1.00 63.78 86 ALA A N 1
ATOM 657 C CA . ALA A 1 86 ? -0.809 -2.886 20.278 1.00 63.78 86 ALA A CA 1
ATOM 658 C C . ALA A 1 86 ? -1.560 -1.649 19.742 1.00 63.78 86 ALA A C 1
ATOM 660 O O . ALA A 1 86 ? -2.197 -1.740 18.693 1.00 63.78 86 ALA A O 1
ATOM 661 N N . LEU A 1 87 ? -1.499 -0.516 20.453 1.00 63.84 87 LEU A N 1
ATOM 662 C CA . LEU A 1 87 ? -2.155 0.748 20.095 1.00 63.84 87 LEU A CA 1
ATOM 663 C C . LEU A 1 87 ? -1.209 1.766 19.438 1.00 63.84 87 LEU A C 1
ATOM 665 O O . LEU A 1 87 ? -1.684 2.713 18.812 1.00 63.84 87 LEU A O 1
ATOM 669 N N . THR A 1 88 ? 0.114 1.594 19.533 1.00 58.31 88 THR A N 1
ATOM 670 C CA . THR A 1 88 ? 1.064 2.377 18.737 1.00 58.31 88 THR A CA 1
ATOM 671 C C . THR A 1 88 ? 0.844 2.096 17.257 1.00 58.31 88 THR A C 1
ATOM 673 O O . THR A 1 88 ? 0.967 0.958 16.804 1.00 58.31 88 THR A O 1
ATOM 676 N N . CYS A 1 89 ? 0.535 3.150 16.500 1.00 52.34 89 CYS A N 1
ATOM 677 C CA . CYS A 1 89 ? 0.393 3.082 15.051 1.00 52.34 89 CYS A CA 1
ATOM 678 C C . CYS A 1 89 ? 1.634 2.452 14.384 1.00 52.34 89 CYS A C 1
ATOM 680 O O . CY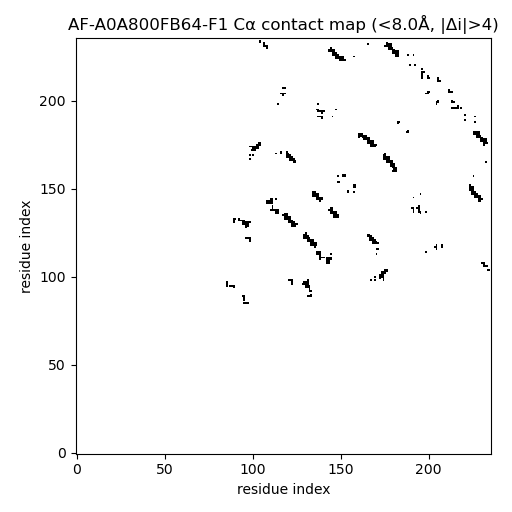S A 1 89 ? 2.745 2.641 14.889 1.00 52.34 89 CYS A O 1
ATOM 682 N N . PRO A 1 90 ? 1.477 1.786 13.220 1.00 52.94 90 PRO A N 1
ATOM 683 C CA . PRO A 1 90 ? 2.587 1.312 12.385 1.00 52.94 90 PRO A CA 1
ATOM 684 C C . PRO A 1 90 ? 3.410 2.475 11.794 1.00 52.94 90 PRO A C 1
ATOM 686 O O . PRO A 1 90 ? 3.323 2.810 10.613 1.00 52.94 90 PRO A O 1
ATOM 689 N N . CYS A 1 91 ? 4.205 3.119 12.645 1.00 53.06 91 CYS A N 1
ATOM 690 C CA . CYS A 1 91 ? 5.091 4.234 12.331 1.00 53.06 91 CYS A CA 1
ATOM 691 C C . CYS A 1 91 ? 6.548 3.761 12.204 1.00 53.06 91 CYS A C 1
ATOM 693 O O . CYS A 1 91 ? 6.940 2.738 12.767 1.00 53.06 91 CYS A O 1
ATOM 695 N N . GLU A 1 92 ? 7.353 4.520 11.454 1.00 49.03 92 GLU A N 1
ATOM 696 C CA . GLU A 1 92 ? 8.812 4.337 11.316 1.00 49.03 92 GLU A CA 1
ATOM 697 C C . GLU A 1 92 ? 9.263 2.879 11.077 1.00 49.03 92 GLU A C 1
ATOM 699 O O . GLU A 1 92 ? 10.224 2.385 11.658 1.00 49.03 92 GLU A O 1
ATOM 704 N N . GLY A 1 93 ? 8.548 2.167 10.199 1.00 53.88 93 GLY A N 1
ATOM 705 C CA . GLY A 1 93 ? 8.895 0.805 9.777 1.00 53.88 93 GLY A CA 1
ATOM 706 C C . GLY A 1 93 ? 8.542 -0.308 10.770 1.00 53.88 93 GLY A C 1
ATOM 707 O O . GLY A 1 93 ? 8.715 -1.479 10.428 1.00 53.88 93 GLY A O 1
ATOM 708 N N . THR A 1 94 ? 8.005 0.017 11.949 1.00 58.19 94 THR A N 1
ATOM 709 C CA . THR A 1 94 ? 7.470 -0.986 12.880 1.00 58.19 94 THR A CA 1
ATOM 710 C C . THR A 1 94 ? 6.118 -1.486 12.360 1.00 58.19 94 THR A C 1
ATOM 712 O O . THR A 1 94 ? 5.225 -0.665 12.135 1.00 58.19 94 THR A O 1
ATOM 715 N N . PRO A 1 95 ? 5.925 -2.802 12.153 1.00 65.19 95 PRO A N 1
ATOM 716 C CA . PRO A 1 95 ? 4.623 -3.334 11.782 1.00 65.19 95 PRO A CA 1
ATOM 717 C C . PRO A 1 95 ? 3.675 -3.322 12.984 1.00 65.19 95 PRO A C 1
ATOM 719 O O . PRO A 1 95 ? 4.052 -3.700 14.094 1.00 65.19 95 PRO A O 1
ATOM 722 N N . GLY A 1 96 ? 2.434 -2.918 12.741 1.00 74.25 96 GLY A N 1
ATOM 723 C CA . GLY A 1 96 ? 1.344 -2.972 13.703 1.00 74.25 96 GLY A CA 1
ATOM 724 C C . GLY A 1 96 ? 0.694 -4.354 13.757 1.00 74.25 96 GLY A C 1
ATOM 725 O O . GLY A 1 96 ? 1.043 -5.275 13.010 1.00 74.25 96 GLY A O 1
ATOM 726 N N . PHE A 1 97 ? -0.299 -4.481 14.636 1.00 80.62 97 PHE A N 1
ATOM 727 C CA . PHE A 1 97 ? -1.075 -5.705 14.827 1.00 80.62 97 PHE A CA 1
ATOM 728 C C . PHE A 1 97 ? -2.397 -5.639 14.034 1.00 80.62 97 PHE A C 1
ATOM 730 O O . PHE A 1 97 ? -2.380 -5.721 12.803 1.00 80.62 97 PHE A O 1
ATOM 737 N N . VAL A 1 98 ? -3.536 -5.455 14.708 1.00 85.19 98 VAL A N 1
ATOM 738 C CA . VAL A 1 98 ? -4.870 -5.313 14.093 1.00 85.19 98 VAL A CA 1
ATOM 739 C C . VAL A 1 98 ? -5.116 -3.871 13.636 1.00 85.19 98 VAL A C 1
ATOM 741 O O . VAL A 1 98 ? -4.874 -2.935 14.393 1.00 85.19 98 VAL A O 1
ATOM 744 N N . LEU A 1 99 ? -5.679 -3.683 12.437 1.00 87.69 99 LEU A N 1
ATOM 745 C CA . LEU A 1 99 ? -6.219 -2.383 12.025 1.00 87.69 99 LEU A CA 1
ATOM 746 C C . LEU A 1 99 ? -7.585 -2.134 12.675 1.00 87.69 99 LEU A C 1
ATOM 748 O O . LEU A 1 99 ? -8.540 -2.889 12.475 1.00 87.69 99 LEU A O 1
ATOM 752 N N . LEU A 1 100 ? -7.672 -1.056 13.446 1.00 86.81 100 LEU A N 1
ATOM 753 C CA . LEU A 1 100 ? -8.906 -0.556 14.049 1.00 86.81 100 LEU A CA 1
ATOM 754 C C . LEU A 1 100 ? -9.454 0.606 13.214 1.00 86.81 100 LEU A C 1
ATOM 756 O O . LEU A 1 100 ? -8.679 1.313 12.569 1.00 86.81 100 LEU A O 1
ATOM 760 N N . GLY A 1 101 ? -10.767 0.807 13.227 1.00 87.88 101 GLY A N 1
ATOM 761 C CA . GLY A 1 101 ? -11.435 1.816 12.409 1.00 87.88 101 GLY A CA 1
ATOM 762 C C . GLY A 1 101 ? -12.859 1.410 12.046 1.00 87.88 101 GLY A C 1
ATOM 763 O O . GLY A 1 101 ? -13.243 0.260 12.280 1.00 87.88 101 GLY A O 1
ATOM 764 N N . ASP A 1 102 ? -13.618 2.347 11.487 1.00 91.69 102 ASP A N 1
ATOM 765 C CA . ASP A 1 102 ? -15.001 2.120 11.062 1.00 91.69 102 ASP A CA 1
ATOM 766 C C . ASP A 1 102 ? -15.045 1.131 9.896 1.00 91.69 102 ASP A C 1
ATOM 768 O O . ASP A 1 102 ? -14.168 1.139 9.037 1.00 91.69 102 ASP A O 1
ATOM 772 N N . ARG A 1 103 ? -16.029 0.232 9.868 1.00 91.06 103 ARG A N 1
ATOM 773 C CA . ARG A 1 103 ? -16.099 -0.838 8.862 1.00 91.06 103 ARG A CA 1
ATOM 774 C C . ARG A 1 103 ? -16.959 -0.403 7.674 1.00 91.06 103 ARG A C 1
ATOM 776 O O . ARG A 1 103 ? -18.065 0.084 7.880 1.00 91.06 103 ARG A O 1
ATOM 783 N N . HIS A 1 104 ? -16.467 -0.629 6.458 1.00 91.62 104 HIS A N 1
ATOM 784 C CA . HIS A 1 104 ? -17.247 -0.509 5.225 1.00 91.62 104 HIS A CA 1
ATOM 785 C C . HIS A 1 104 ? -17.498 -1.904 4.649 1.00 91.62 104 HIS A C 1
ATOM 787 O O . HIS A 1 104 ? -16.545 -2.660 4.454 1.00 91.62 104 HIS A O 1
ATOM 793 N N . ASP A 1 105 ? -18.763 -2.246 4.406 1.00 88.06 105 ASP A N 1
ATOM 794 C CA . ASP A 1 105 ? -19.188 -3.577 3.942 1.00 88.06 105 ASP A CA 1
ATOM 795 C C . ASP A 1 105 ? -19.873 -3.543 2.565 1.00 88.06 105 ASP A C 1
ATOM 797 O O . ASP A 1 105 ? -20.081 -4.584 1.938 1.00 88.06 105 ASP A O 1
ATOM 801 N N . GLU A 1 106 ? -20.176 -2.352 2.052 1.00 89.50 106 GLU A N 1
ATOM 802 C CA . GLU A 1 106 ? -20.697 -2.140 0.709 1.00 89.50 106 GLU A CA 1
ATOM 803 C C . GLU A 1 106 ? -19.610 -2.401 -0.362 1.00 89.50 106 GLU A C 1
ATOM 805 O O . GLU A 1 106 ? -18.475 -1.940 -0.219 1.00 89.50 106 GLU A O 1
ATOM 810 N N . PRO A 1 107 ? -19.912 -3.110 -1.472 1.00 90.56 107 PRO A N 1
ATOM 811 C CA . PRO A 1 107 ? -18.900 -3.437 -2.478 1.00 90.56 107 PRO A CA 1
ATOM 812 C C . PRO A 1 107 ? -18.314 -2.228 -3.227 1.00 90.56 107 PRO A C 1
ATOM 814 O O . PRO A 1 107 ? -18.900 -1.731 -4.191 1.00 90.56 107 PRO A O 1
ATOM 817 N N . ALA A 1 108 ? -17.096 -1.825 -2.860 1.00 90.88 108 ALA A N 1
ATOM 818 C CA . ALA A 1 108 ? -16.336 -0.800 -3.573 1.00 90.88 108 ALA A CA 1
ATOM 819 C C . ALA A 1 108 ? -15.817 -1.308 -4.938 1.00 90.88 108 ALA A C 1
ATOM 821 O O . ALA A 1 108 ? -14.948 -2.183 -5.017 1.00 90.88 108 ALA A O 1
ATOM 822 N N . SER A 1 109 ? -16.347 -0.741 -6.026 1.00 90.56 109 SER A N 1
ATOM 823 C CA . SER A 1 109 ? -15.886 -0.954 -7.410 1.00 90.56 109 SER A CA 1
ATOM 824 C C . SER A 1 109 ? -15.152 0.250 -8.009 1.00 90.56 109 SER A C 1
ATOM 826 O O . SER A 1 109 ? -14.467 0.100 -9.018 1.00 90.56 109 SER A O 1
ATOM 828 N N . ASP A 1 110 ? -15.273 1.424 -7.388 1.00 95.81 110 ASP A N 1
ATOM 829 C CA . ASP A 1 110 ? -14.566 2.647 -7.751 1.00 95.81 110 ASP A CA 1
ATOM 830 C C . ASP A 1 110 ? -13.682 3.068 -6.578 1.00 95.81 110 ASP A C 1
ATOM 832 O O . ASP A 1 110 ? -14.190 3.451 -5.525 1.00 95.81 110 ASP A O 1
ATOM 836 N N . TRP A 1 111 ? -12.364 2.973 -6.746 1.00 97.12 111 TRP A N 1
ATOM 837 C CA . TRP A 1 111 ? -11.398 3.326 -5.707 1.00 97.12 111 TRP A CA 1
ATOM 838 C C . TRP A 1 111 ? -10.757 4.699 -5.912 1.00 97.12 111 TRP A C 1
ATOM 840 O O . TRP A 1 111 ? -9.750 4.988 -5.273 1.00 97.12 111 TRP A O 1
ATOM 850 N N . SER A 1 112 ? -11.302 5.559 -6.780 1.00 96.38 112 SER A N 1
ATOM 851 C CA . SER A 1 112 ? -10.728 6.888 -7.052 1.00 96.38 112 SER A CA 1
ATOM 852 C C . SER A 1 112 ? -10.494 7.722 -5.782 1.00 96.38 112 SER A C 1
ATOM 854 O O . SER A 1 112 ? -9.470 8.389 -5.686 1.00 96.38 112 SER A O 1
ATOM 856 N N . PHE A 1 113 ? -11.352 7.593 -4.766 1.00 94.75 113 PHE A N 1
ATOM 857 C CA . PHE A 1 113 ? -11.207 8.229 -3.447 1.00 94.75 113 PHE A CA 1
ATOM 858 C C . PHE A 1 113 ? -9.948 7.802 -2.657 1.00 94.75 113 PHE A C 1
ATOM 860 O O . PHE A 1 113 ? -9.488 8.518 -1.770 1.00 94.75 113 PHE A O 1
ATOM 867 N N . ALA A 1 114 ? -9.329 6.657 -2.975 1.00 96.00 114 ALA A N 1
ATOM 868 C CA . ALA A 1 114 ? -8.069 6.237 -2.354 1.00 96.00 114 ALA A CA 1
ATOM 869 C C . ALA A 1 114 ? -6.879 7.140 -2.744 1.00 96.00 114 ALA A C 1
ATOM 871 O O . ALA A 1 114 ? -5.822 7.057 -2.124 1.00 96.00 114 ALA A O 1
ATOM 872 N N . ASN A 1 115 ? -7.058 8.020 -3.735 1.00 95.81 115 ASN A N 1
ATOM 873 C CA . ASN A 1 115 ? -6.098 9.051 -4.127 1.00 95.81 115 ASN A CA 1
ATOM 874 C C . ASN A 1 115 ? -6.182 10.327 -3.264 1.00 95.81 115 ASN A C 1
ATOM 876 O O . ASN A 1 115 ? -5.369 11.235 -3.450 1.00 95.81 115 ASN A O 1
ATOM 880 N N . ASP A 1 116 ? -7.124 10.425 -2.325 1.00 94.38 116 ASP A N 1
ATOM 881 C CA . ASP A 1 116 ? -7.199 11.556 -1.392 1.00 94.38 116 ASP A CA 1
ATOM 882 C C . ASP A 1 116 ? -6.346 11.329 -0.124 1.00 94.38 116 ASP A C 1
ATOM 884 O O . ASP A 1 116 ? -6.018 12.280 0.589 1.00 94.38 116 ASP A O 1
ATOM 888 N N . VAL A 1 117 ? -5.899 10.088 0.128 1.00 92.44 117 VAL A N 1
ATOM 889 C CA . VAL A 1 117 ? -5.073 9.717 1.291 1.00 92.44 117 VAL A CA 1
ATOM 890 C C . VAL A 1 117 ? -3.584 9.597 0.952 1.00 92.44 117 VAL A C 1
ATOM 892 O O . VAL A 1 117 ? -3.177 8.889 0.039 1.00 92.44 117 VAL A O 1
ATOM 895 N N . ALA A 1 118 ? -2.726 10.250 1.743 1.00 90.94 118 ALA A N 1
ATOM 896 C CA . ALA A 1 118 ? -1.281 10.286 1.483 1.00 90.94 118 ALA A CA 1
ATOM 897 C C . ALA A 1 118 ? -0.549 8.943 1.726 1.00 90.94 118 ALA A C 1
ATOM 899 O O . ALA A 1 118 ? 0.513 8.684 1.151 1.00 90.94 118 ALA A O 1
ATOM 900 N N . LEU A 1 119 ? -1.105 8.092 2.594 1.00 90.12 119 LEU A N 1
ATOM 901 C CA . LEU A 1 119 ? -0.658 6.724 2.863 1.00 90.12 119 LEU A CA 1
ATOM 902 C C . LEU A 1 119 ? -1.869 5.839 3.150 1.00 90.12 119 LEU A C 1
ATOM 904 O O . LEU A 1 119 ? -2.793 6.248 3.851 1.00 90.12 119 LEU A O 1
ATOM 908 N N . CYS A 1 120 ? -1.793 4.593 2.696 1.00 93.00 120 CYS A N 1
ATOM 909 C CA . CYS A 1 120 ? -2.724 3.541 3.070 1.00 93.00 120 CYS A CA 1
ATOM 910 C C . CYS A 1 120 ? -2.103 2.599 4.099 1.00 93.00 120 CYS A C 1
ATOM 912 O O . CYS A 1 120 ? -0.885 2.560 4.303 1.00 93.00 120 CYS A O 1
ATOM 914 N N . GLN A 1 121 ? -2.960 1.795 4.720 1.00 93.50 121 GLN A N 1
ATOM 915 C CA . GLN A 1 121 ? -2.572 0.750 5.658 1.00 93.50 121 GLN A CA 1
ATOM 916 C C . GLN A 1 121 ? -3.206 -0.577 5.263 1.00 93.50 121 GLN A C 1
ATOM 918 O O . GLN A 1 121 ? -4.410 -0.633 5.047 1.00 93.50 121 GLN A O 1
ATOM 923 N N . ILE A 1 122 ? -2.426 -1.654 5.222 1.00 93.88 122 ILE A N 1
ATOM 924 C CA . ILE A 1 122 ? -2.968 -3.018 5.108 1.00 93.88 122 ILE A CA 1
ATOM 925 C C . ILE A 1 122 ? -2.746 -3.793 6.396 1.00 93.88 122 ILE A C 1
ATOM 927 O O . ILE A 1 122 ? -1.738 -3.591 7.065 1.00 93.88 122 ILE A O 1
ATOM 931 N N . GLN A 1 123 ? -3.669 -4.698 6.707 1.00 93.50 123 GLN A N 1
ATOM 932 C CA . GLN A 1 123 ? -3.504 -5.815 7.627 1.00 93.50 123 GLN A CA 1
ATOM 933 C C . GLN A 1 123 ? -3.682 -7.105 6.834 1.00 93.50 123 GLN A C 1
ATOM 935 O O . GLN A 1 123 ? -4.668 -7.272 6.120 1.00 93.50 123 GLN A O 1
ATOM 940 N N . ILE A 1 124 ? -2.757 -8.031 7.031 1.00 90.75 124 ILE A N 1
ATOM 941 C CA . ILE A 1 124 ? -2.716 -9.347 6.394 1.00 90.75 124 ILE A CA 1
ATOM 942 C C . ILE A 1 124 ? -2.551 -10.435 7.457 1.00 90.75 124 ILE A C 1
ATOM 944 O O . ILE A 1 124 ? -2.023 -10.184 8.547 1.00 90.75 124 ILE A O 1
ATOM 948 N N . SER A 1 125 ? -3.019 -11.641 7.150 1.00 86.44 125 SER A N 1
ATOM 949 C CA . SER A 1 125 ? -3.046 -12.767 8.086 1.00 86.44 125 SER A CA 1
ATOM 950 C C . SER A 1 125 ? -1.774 -13.606 7.973 1.00 86.44 125 SER A C 1
ATOM 952 O O . SER A 1 125 ? -1.604 -14.358 7.023 1.00 86.44 125 SER A O 1
ATOM 954 N N . MET A 1 126 ? -0.872 -13.534 8.957 1.00 77.81 126 MET A N 1
ATOM 955 C CA . MET A 1 126 ? 0.326 -14.387 9.000 1.00 77.81 126 MET A CA 1
ATOM 956 C C . MET A 1 126 ? 0.156 -15.501 10.036 1.00 77.81 126 MET A C 1
ATOM 958 O O . MET A 1 126 ? 0.783 -15.512 11.101 1.00 77.81 126 MET A O 1
ATOM 962 N N . GLY A 1 127 ? -0.758 -16.426 9.731 1.00 78.56 127 GLY A N 1
ATOM 963 C CA . GLY A 1 127 ? -1.244 -17.423 10.684 1.00 78.56 127 GLY A CA 1
ATOM 964 C C . GLY A 1 127 ? -1.924 -16.746 11.877 1.00 78.56 127 GLY A C 1
ATOM 965 O O . GLY A 1 127 ? -2.727 -15.835 11.708 1.00 78.56 127 GLY A O 1
ATOM 966 N N . LEU A 1 128 ? -1.557 -17.144 13.099 1.00 76.88 128 LEU A N 1
ATOM 967 C CA . LEU A 1 128 ? -2.136 -16.618 14.348 1.00 76.88 128 LEU A CA 1
ATOM 968 C C . LEU A 1 128 ? -1.773 -15.152 14.672 1.00 76.88 128 LEU A C 1
ATOM 970 O O . LEU A 1 128 ? -2.138 -14.660 15.739 1.00 76.88 128 LEU A O 1
ATOM 974 N N . ARG A 1 129 ? -1.028 -14.449 13.807 1.00 79.00 129 ARG A N 1
ATOM 975 C CA . ARG A 1 129 ? -0.660 -13.041 14.013 1.00 79.00 129 ARG A CA 1
ATOM 976 C C . ARG A 1 129 ? -1.085 -12.182 12.818 1.00 79.00 129 ARG A C 1
ATOM 978 O O . ARG A 1 129 ? -0.478 -12.315 11.754 1.00 79.00 129 ARG A O 1
ATOM 985 N N . PRO A 1 130 ? -2.069 -11.276 12.971 1.00 84.75 130 PRO A N 1
ATOM 986 C CA . PRO A 1 130 ? -2.243 -10.186 12.022 1.00 84.75 130 PRO A CA 1
ATOM 987 C C . PRO A 1 130 ? -0.989 -9.305 12.004 1.00 84.75 130 PRO A C 1
ATOM 989 O O . PRO A 1 130 ? -0.377 -9.040 13.040 1.00 84.75 130 PRO A O 1
ATOM 992 N N . HIS A 1 131 ? -0.610 -8.871 10.809 1.00 86.69 131 HIS A N 1
ATOM 993 C CA . HIS A 1 131 ? 0.543 -8.017 10.555 1.00 86.69 131 HIS A CA 1
ATOM 994 C C . HIS A 1 131 ? 0.069 -6.828 9.726 1.00 86.69 131 HIS A C 1
ATOM 996 O O . HIS A 1 131 ? -0.488 -7.037 8.646 1.00 86.69 131 HIS A O 1
ATOM 1002 N N . SER A 1 132 ? 0.263 -5.603 10.216 1.00 90.50 132 SER A N 1
ATOM 1003 C CA . SER A 1 132 ? -0.139 -4.390 9.498 1.00 90.50 132 SER A CA 1
ATOM 1004 C C . SER A 1 132 ? 1.004 -3.414 9.236 1.00 90.50 132 SER A C 1
ATOM 1006 O O . SER A 1 132 ? 1.950 -3.311 10.012 1.00 90.50 132 SER A O 1
ATOM 1008 N N . VAL A 1 133 ? 0.940 -2.716 8.101 1.00 88.25 133 VAL A N 1
ATOM 1009 C CA . VAL A 1 133 ? 2.013 -1.842 7.596 1.00 88.25 133 VAL A CA 1
ATOM 1010 C C . VAL A 1 133 ? 1.449 -0.627 6.857 1.00 88.25 133 VAL A C 1
ATOM 1012 O O . VAL A 1 133 ? 0.425 -0.733 6.181 1.00 88.25 133 VAL A O 1
ATOM 1015 N N . ASN A 1 134 ? 2.151 0.508 6.947 1.00 88.81 134 ASN A N 1
ATOM 1016 C CA . ASN A 1 134 ? 1.937 1.665 6.073 1.00 88.81 134 ASN A CA 1
ATOM 1017 C C . ASN A 1 134 ? 2.597 1.434 4.707 1.00 88.81 134 ASN A C 1
ATOM 1019 O O . ASN A 1 134 ? 3.707 0.900 4.630 1.00 88.81 134 ASN A O 1
ATOM 1023 N N . LEU A 1 135 ? 1.956 1.907 3.641 1.00 90.44 135 LEU A N 1
ATOM 1024 C CA . LEU A 1 135 ? 2.479 1.881 2.276 1.00 90.44 135 LEU A CA 1
ATOM 1025 C C . LEU A 1 135 ? 1.810 2.947 1.402 1.00 90.44 135 LEU A C 1
ATOM 1027 O O . LEU A 1 135 ? 0.754 3.477 1.745 1.00 90.44 135 LEU A O 1
ATOM 1031 N N . ASN A 1 136 ? 2.402 3.229 0.240 1.00 90.12 136 ASN A N 1
ATOM 1032 C CA . ASN A 1 136 ? 1.674 3.955 -0.794 1.00 90.12 136 ASN A CA 1
ATOM 1033 C C . ASN A 1 136 ? 0.643 3.035 -1.452 1.00 90.12 136 ASN A C 1
ATOM 1035 O O . ASN A 1 136 ? 0.909 1.864 -1.744 1.00 90.12 136 ASN A O 1
ATOM 1039 N N . CYS A 1 137 ? -0.486 3.640 -1.749 1.00 94.50 137 CYS A N 1
ATOM 1040 C CA . CYS A 1 137 ? -1.561 3.159 -2.587 1.00 94.50 137 CYS A CA 1
ATOM 1041 C C . CYS A 1 137 ? -1.728 4.149 -3.739 1.00 94.50 137 CYS A C 1
ATOM 1043 O O . CYS A 1 137 ? -1.252 5.279 -3.647 1.00 94.50 137 CYS A O 1
ATOM 1045 N N . MET A 1 138 ? -2.349 3.709 -4.825 1.00 95.94 138 MET A N 1
ATOM 1046 C CA . MET A 1 138 ? -2.664 4.557 -5.967 1.00 95.94 138 MET A CA 1
ATOM 1047 C C . MET A 1 138 ? -3.824 3.936 -6.747 1.00 95.94 138 MET A C 1
ATOM 1049 O O . MET A 1 138 ? -3.746 2.787 -7.191 1.00 95.94 138 MET A O 1
ATOM 1053 N N . ALA A 1 139 ? -4.906 4.686 -6.911 1.00 97.38 139 ALA A N 1
ATOM 1054 C CA . ALA A 1 139 ? -5.979 4.365 -7.833 1.00 97.38 139 ALA A CA 1
ATOM 1055 C C . ALA A 1 139 ? -5.632 4.890 -9.231 1.00 97.38 139 ALA A C 1
ATOM 1057 O O . ALA A 1 139 ? -5.243 6.044 -9.421 1.00 97.38 139 ALA A O 1
ATOM 1058 N N . SER A 1 140 ? -5.752 4.010 -10.216 1.00 96.50 140 SER A N 1
ATOM 1059 C CA . SER A 1 140 ? -5.557 4.325 -11.632 1.00 96.50 140 SER A CA 1
ATOM 1060 C C . SER A 1 140 ? -6.741 5.122 -12.212 1.00 96.50 140 SER A C 1
ATOM 1062 O O . SER A 1 140 ? -7.818 5.125 -11.613 1.00 96.50 140 SER A O 1
ATOM 1064 N N . PRO A 1 141 ? -6.599 5.751 -13.399 1.00 94.50 141 PRO A N 1
ATOM 1065 C CA . PRO A 1 141 ? -7.710 6.438 -14.073 1.00 94.50 141 PRO A CA 1
ATOM 1066 C C . PRO A 1 141 ? -8.944 5.551 -14.314 1.00 94.50 141 PRO A C 1
ATOM 1068 O O . PRO A 1 141 ? -10.073 6.034 -14.263 1.00 94.50 141 PRO A O 1
ATOM 1071 N N . ASP A 1 142 ? -8.741 4.241 -14.485 1.00 95.75 142 ASP A N 1
ATOM 1072 C CA . ASP A 1 142 ? -9.813 3.245 -14.635 1.00 95.75 142 ASP A CA 1
ATOM 1073 C C . ASP A 1 142 ? -10.410 2.790 -13.285 1.00 95.75 142 ASP A C 1
ATOM 1075 O O . ASP A 1 142 ? -11.099 1.775 -13.221 1.00 95.75 142 ASP A O 1
ATOM 1079 N N . ARG A 1 143 ? -10.129 3.518 -12.195 1.00 96.38 143 ARG A N 1
ATOM 1080 C CA . ARG A 1 143 ? -10.653 3.324 -10.827 1.00 96.38 143 ARG A CA 1
ATOM 1081 C C . ARG A 1 143 ? -10.195 2.045 -10.110 1.00 96.38 143 ARG A C 1
ATOM 1083 O O . ARG A 1 143 ? -10.576 1.828 -8.961 1.00 96.38 143 ARG A O 1
ATOM 1090 N N . GLU A 1 144 ? -9.345 1.226 -10.732 1.00 97.50 144 GLU A N 1
ATOM 1091 C CA . GLU A 1 144 ? -8.657 0.115 -10.059 1.00 97.50 144 GLU A CA 1
ATOM 1092 C C . GLU A 1 144 ? -7.610 0.625 -9.064 1.00 97.50 144 GLU A C 1
ATOM 1094 O O . GLU A 1 144 ? -6.810 1.501 -9.412 1.00 97.50 144 GLU A O 1
ATOM 1099 N N . LEU A 1 145 ? -7.565 0.019 -7.874 1.00 98.06 145 LEU A N 1
ATOM 1100 C CA . LEU A 1 145 ? -6.601 0.321 -6.819 1.00 98.06 145 LEU A CA 1
ATOM 1101 C C . LEU A 1 145 ? -5.398 -0.624 -6.844 1.00 98.06 145 LEU A C 1
ATOM 1103 O O . LEU A 1 145 ? -5.538 -1.848 -6.904 1.00 98.06 145 LEU A O 1
ATOM 1107 N N . PHE A 1 146 ? -4.212 -0.039 -6.694 1.00 97.94 146 PHE A N 1
ATOM 1108 C CA . PHE A 1 146 ? -2.950 -0.753 -6.579 1.00 97.94 146 PHE A CA 1
ATOM 1109 C C . PHE A 1 146 ? -2.200 -0.372 -5.298 1.00 97.94 146 PHE A C 1
ATOM 1111 O O . PHE A 1 146 ? -2.224 0.774 -4.847 1.00 97.94 146 PHE A O 1
ATOM 1118 N N . LEU A 1 147 ? -1.491 -1.342 -4.722 1.00 96.56 147 LEU A N 1
ATOM 1119 C CA . LEU A 1 147 ? -0.651 -1.185 -3.533 1.00 96.56 147 LEU A CA 1
ATOM 1120 C C . LEU A 1 147 ? 0.825 -1.324 -3.888 1.00 96.56 147 LEU A C 1
ATOM 1122 O O . LEU A 1 147 ? 1.213 -2.261 -4.582 1.00 96.56 147 LEU A O 1
ATOM 1126 N N . SER A 1 148 ? 1.670 -0.422 -3.395 1.00 92.06 148 SER A N 1
ATOM 1127 C CA . SER A 1 148 ? 3.102 -0.393 -3.708 1.00 92.06 148 SER A CA 1
ATOM 1128 C C . SER A 1 148 ? 3.952 -1.134 -2.672 1.00 92.06 148 SER A C 1
ATOM 1130 O O . SER A 1 148 ? 3.925 -0.795 -1.490 1.00 92.06 148 SER A O 1
ATOM 1132 N N . CYS A 1 149 ? 4.837 -2.022 -3.129 1.00 90.38 149 CYS A N 1
ATOM 1133 C CA . CYS A 1 149 ? 5.930 -2.566 -2.326 1.00 90.38 149 CYS A CA 1
ATOM 1134 C C . CYS A 1 149 ? 7.301 -2.284 -2.965 1.00 90.38 149 CYS A C 1
ATOM 1136 O O . CYS A 1 149 ? 7.720 -2.937 -3.921 1.00 90.38 149 CYS A O 1
ATOM 1138 N N . SER A 1 150 ? 8.035 -1.317 -2.406 1.00 86.62 150 SER A N 1
ATOM 1139 C CA . SER A 1 150 ? 9.418 -1.022 -2.795 1.00 86.62 150 SER A CA 1
ATOM 1140 C C . SER A 1 150 ? 10.395 -2.041 -2.197 1.00 86.62 150 SER A C 1
ATOM 1142 O O . SER A 1 150 ? 10.394 -2.298 -0.990 1.00 86.62 150 SER A O 1
ATOM 1144 N N . GLY A 1 151 ? 11.248 -2.627 -3.043 1.00 86.31 151 GLY A N 1
ATOM 1145 C CA . GLY A 1 151 ? 12.164 -3.695 -2.639 1.00 86.31 151 GLY A CA 1
ATOM 1146 C C . GLY A 1 151 ? 11.435 -5.000 -2.308 1.00 86.31 151 GLY A C 1
ATOM 1147 O O . GLY A 1 151 ? 11.738 -5.612 -1.288 1.00 86.31 151 GLY A O 1
ATOM 1148 N N . GLY A 1 152 ? 10.477 -5.414 -3.146 1.00 87.69 152 GLY A N 1
ATOM 1149 C CA . GLY A 1 152 ? 9.526 -6.510 -2.926 1.00 87.69 152 GLY A CA 1
ATOM 1150 C C . GLY A 1 152 ? 10.117 -7.759 -2.278 1.00 87.69 152 GLY A C 1
ATOM 1151 O O . GLY A 1 152 ? 9.693 -8.146 -1.192 1.00 87.69 152 GLY A O 1
ATOM 1152 N N . ALA A 1 153 ? 11.162 -8.327 -2.883 1.00 89.56 153 ALA A N 1
ATOM 1153 C CA . ALA A 1 153 ? 11.846 -9.520 -2.379 1.00 89.56 153 ALA A CA 1
ATOM 1154 C C . ALA A 1 153 ? 12.531 -9.341 -1.001 1.00 89.56 153 ALA A C 1
ATOM 1156 O O . ALA A 1 153 ? 12.756 -10.327 -0.304 1.00 89.56 153 ALA A O 1
ATOM 1157 N N . ARG A 1 154 ? 12.867 -8.103 -0.601 1.00 87.31 154 ARG A N 1
ATOM 1158 C CA . ARG A 1 154 ? 13.521 -7.765 0.683 1.00 87.31 154 ARG A CA 1
ATOM 1159 C C . ARG A 1 154 ? 12.523 -7.447 1.804 1.00 87.31 154 ARG A C 1
ATOM 1161 O O . ARG A 1 154 ? 12.919 -7.427 2.967 1.00 87.31 154 ARG A O 1
ATOM 1168 N N . LYS A 1 155 ? 11.254 -7.150 1.499 1.00 84.94 155 LYS A N 1
ATOM 1169 C CA . LYS A 1 155 ? 10.236 -6.854 2.523 1.00 84.94 155 LYS A CA 1
ATOM 1170 C C . LYS A 1 155 ? 9.655 -8.147 3.095 1.00 84.94 155 LYS A C 1
ATOM 1172 O O . LYS A 1 155 ? 9.518 -9.143 2.399 1.00 84.94 155 LYS A O 1
ATOM 1177 N N . TYR A 1 156 ? 9.284 -8.131 4.375 1.00 85.06 156 TYR A N 1
ATOM 1178 C CA . TYR A 1 156 ? 8.761 -9.325 5.047 1.00 85.06 156 TYR A CA 1
ATOM 1179 C C . TYR A 1 156 ? 7.399 -9.775 4.489 1.00 85.06 156 TYR A C 1
ATOM 1181 O O . TYR A 1 156 ? 7.176 -10.975 4.337 1.00 85.06 156 TYR A O 1
ATOM 1189 N N . TRP A 1 157 ? 6.509 -8.836 4.155 1.00 86.94 157 TRP A N 1
ATOM 1190 C CA . TRP A 1 157 ? 5.137 -9.153 3.754 1.00 86.94 157 TRP A CA 1
ATOM 1191 C C . TRP A 1 157 ? 4.962 -9.488 2.267 1.00 86.94 157 TRP A C 1
ATOM 1193 O O . TRP A 1 157 ? 4.269 -10.444 1.943 1.00 86.94 157 TRP A O 1
ATOM 1203 N N . CYS A 1 158 ? 5.607 -8.753 1.361 1.00 91.00 158 CYS A N 1
ATOM 1204 C CA . CYS A 1 158 ? 5.337 -8.839 -0.082 1.00 91.00 158 CYS A CA 1
ATOM 1205 C C . CYS A 1 158 ? 5.591 -10.237 -0.698 1.00 91.00 158 CYS A C 1
ATOM 1207 O O . CYS A 1 158 ? 4.790 -10.659 -1.528 1.00 91.00 158 CYS A O 1
ATOM 1209 N N . PRO A 1 159 ? 6.624 -11.004 -0.285 1.00 91.38 159 PRO A N 1
ATOM 1210 C CA . PRO A 1 159 ? 6.839 -12.391 -0.721 1.00 91.38 159 PRO A CA 1
ATOM 1211 C C . PRO A 1 159 ? 5.943 -13.432 -0.036 1.00 91.38 159 PRO A C 1
ATOM 1213 O O . PRO A 1 159 ? 6.107 -14.619 -0.298 1.00 91.38 159 PRO A O 1
ATOM 1216 N N . ARG A 1 160 ? 5.054 -13.016 0.875 1.00 88.94 160 ARG A N 1
ATOM 1217 C CA . ARG A 1 160 ? 4.142 -13.894 1.630 1.00 88.94 160 ARG A CA 1
ATOM 1218 C C . ARG A 1 160 ? 2.681 -13.775 1.195 1.00 88.94 160 ARG A C 1
ATOM 1220 O O . ARG A 1 160 ? 1.852 -14.452 1.780 1.00 88.94 160 ARG A O 1
ATOM 1227 N N . MET A 1 161 ? 2.386 -12.936 0.202 1.00 89.69 161 MET A N 1
ATOM 1228 C CA . MET A 1 161 ? 1.054 -12.821 -0.393 1.00 89.69 161 MET A CA 1
ATOM 1229 C C . MET A 1 161 ? 0.845 -13.942 -1.409 1.00 89.69 161 MET A C 1
ATOM 1231 O O . MET A 1 161 ? 1.592 -14.032 -2.389 1.00 89.69 161 MET A O 1
ATOM 1235 N N . GLY A 1 162 ? -0.149 -14.790 -1.162 1.00 89.06 162 GLY A N 1
ATOM 1236 C CA . GLY A 1 162 ? -0.616 -15.788 -2.114 1.00 89.06 162 GLY A CA 1
ATOM 1237 C C . GLY A 1 162 ? -1.456 -15.191 -3.255 1.00 89.06 162 GLY A C 1
ATOM 1238 O O . GLY A 1 162 ? -1.657 -13.974 -3.330 1.00 89.06 162 GLY A O 1
ATOM 1239 N N . PRO A 1 163 ? -1.956 -16.046 -4.163 1.00 93.38 163 PRO A N 1
ATOM 1240 C CA . PRO A 1 163 ? -3.111 -15.728 -4.997 1.00 93.38 163 PRO A CA 1
ATOM 1241 C C . PRO A 1 163 ? -4.344 -15.501 -4.113 1.00 93.38 163 PRO A C 1
ATOM 1243 O O . PRO A 1 163 ? -4.535 -16.229 -3.142 1.00 93.38 163 PRO A O 1
ATOM 1246 N N . ASP A 1 164 ? -5.162 -14.510 -4.464 1.00 94.25 164 ASP A N 1
ATOM 1247 C CA . ASP A 1 164 ? -6.386 -14.123 -3.749 1.00 94.25 164 ASP A CA 1
ATOM 1248 C C . ASP A 1 164 ? -6.232 -14.009 -2.214 1.00 94.25 164 ASP A C 1
ATOM 1250 O O . ASP A 1 164 ? -7.070 -14.457 -1.433 1.00 94.25 164 ASP A O 1
ATOM 1254 N N . GLU A 1 165 ? -5.154 -13.353 -1.772 1.00 93.81 165 GLU A N 1
ATOM 1255 C CA . GLU A 1 165 ? -4.826 -13.167 -0.356 1.00 93.81 165 GLU A CA 1
ATOM 1256 C C . GLU A 1 165 ? -5.85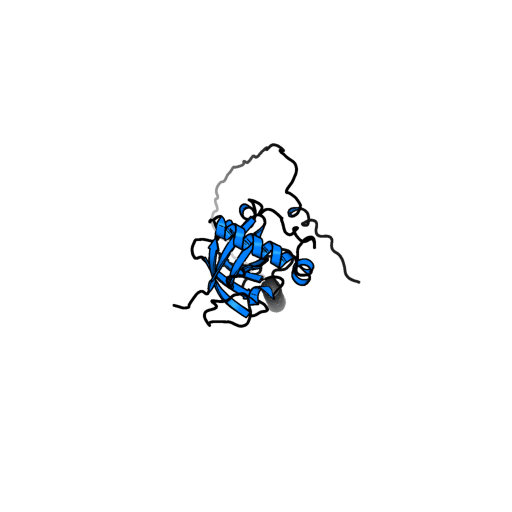2 -12.263 0.355 1.00 93.81 165 GLU A C 1
ATOM 1258 O O . GLU A 1 165 ? -5.995 -11.079 0.033 1.00 93.81 165 GLU A O 1
ATOM 1263 N N . GLY A 1 166 ? -6.543 -12.811 1.358 1.00 94.00 166 GLY A N 1
ATOM 1264 C CA . GLY A 1 166 ? -7.534 -12.090 2.159 1.00 94.00 166 GLY A CA 1
ATOM 1265 C C . GLY A 1 166 ? -6.896 -11.099 3.138 1.00 94.00 166 GLY A C 1
ATOM 1266 O O . GLY A 1 166 ? -6.121 -11.474 4.022 1.00 94.00 166 GLY A O 1
ATOM 1267 N N . ALA A 1 167 ? -7.259 -9.823 3.020 1.00 94.50 167 ALA A N 1
ATOM 1268 C CA . ALA A 1 167 ? -6.674 -8.727 3.782 1.00 94.50 167 ALA A CA 1
ATOM 1269 C C . ALA A 1 167 ? -7.722 -7.691 4.229 1.00 94.50 167 ALA A C 1
ATOM 1271 O O . ALA A 1 167 ? -8.897 -7.730 3.861 1.00 94.50 167 ALA A O 1
ATOM 1272 N N . ARG A 1 168 ? -7.282 -6.726 5.040 1.00 95.38 168 ARG A N 1
ATOM 1273 C CA . ARG A 1 168 ? -8.061 -5.536 5.413 1.00 95.38 168 ARG A CA 1
ATOM 1274 C C . ARG A 1 168 ? -7.263 -4.294 5.039 1.00 95.38 168 ARG A C 1
ATOM 1276 O O . ARG A 1 168 ? -6.104 -4.181 5.429 1.00 95.38 168 ARG A O 1
ATOM 1283 N N . LEU A 1 169 ? -7.876 -3.374 4.308 1.00 96.12 169 LEU A N 1
ATOM 1284 C CA . LEU A 1 169 ? -7.288 -2.104 3.881 1.00 96.12 169 LEU A CA 1
ATOM 1285 C C . LEU A 1 169 ? -7.906 -0.972 4.705 1.00 96.12 169 LEU A C 1
ATOM 1287 O O . LEU A 1 169 ? -9.124 -0.921 4.812 1.00 96.12 169 LEU A O 1
ATOM 1291 N N . ARG A 1 170 ? -7.104 -0.062 5.266 1.00 95.25 170 ARG A N 1
ATOM 1292 C CA . ARG A 1 170 ? -7.585 1.154 5.938 1.00 95.25 170 ARG A CA 1
ATOM 1293 C C . ARG A 1 170 ? -7.229 2.404 5.132 1.00 95.25 170 ARG A C 1
ATOM 1295 O O . ARG A 1 170 ? -6.053 2.618 4.826 1.00 95.25 170 ARG A O 1
ATOM 1302 N N . LEU A 1 171 ? -8.254 3.203 4.838 1.00 94.75 171 LEU A N 1
ATOM 1303 C CA . LEU A 1 171 ? -8.239 4.480 4.119 1.00 94.75 171 LEU A CA 1
ATOM 1304 C C . LEU A 1 171 ? -8.905 5.520 5.031 1.00 94.75 171 LEU A C 1
ATOM 1306 O O . LEU A 1 171 ? -10.041 5.310 5.434 1.00 94.75 171 LEU A O 1
ATOM 1310 N N . ASP A 1 172 ? -8.184 6.572 5.423 1.00 90.62 172 ASP A N 1
ATOM 1311 C CA . ASP A 1 172 ? -8.642 7.629 6.352 1.00 90.62 172 ASP A CA 1
ATOM 1312 C C . ASP A 1 172 ? -9.476 7.142 7.562 1.00 90.62 172 ASP A C 1
ATOM 1314 O O . ASP A 1 172 ? -10.548 7.642 7.881 1.00 90.62 172 ASP A O 1
ATOM 1318 N N . GLY A 1 173 ? -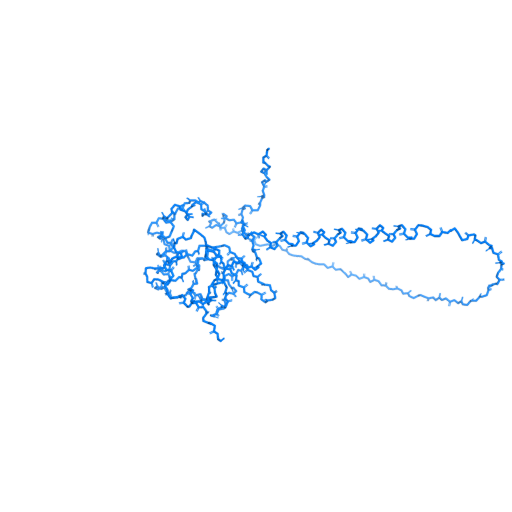9.003 6.082 8.224 1.00 89.44 173 GLY A N 1
ATOM 1319 C CA . GLY A 1 173 ? -9.696 5.470 9.363 1.00 89.44 173 GLY A CA 1
ATOM 1320 C C . GLY A 1 173 ? -10.762 4.428 9.002 1.00 89.44 173 GLY A C 1
ATOM 1321 O O . GLY A 1 173 ? -10.972 3.522 9.804 1.00 89.44 173 GLY A O 1
ATOM 1322 N N . VAL A 1 174 ? -11.343 4.456 7.801 1.00 94.44 174 VAL A N 1
ATOM 1323 C CA . VAL A 1 174 ? -12.324 3.466 7.319 1.00 94.44 174 VAL A CA 1
ATOM 1324 C C . VAL A 1 174 ? -11.623 2.189 6.846 1.00 94.44 174 VAL A C 1
ATOM 1326 O O . VAL A 1 174 ? -10.627 2.245 6.124 1.00 94.44 174 VAL A O 1
ATOM 1329 N N . VAL A 1 175 ? -12.122 1.020 7.252 1.00 95.50 175 VAL A N 1
ATOM 1330 C CA . VAL A 1 175 ? -11.543 -0.303 6.997 1.00 95.50 175 VAL A CA 1
ATOM 1331 C C . VAL A 1 175 ? -12.429 -1.137 6.072 1.00 95.50 175 VAL A C 1
ATOM 1333 O O . VAL A 1 175 ? -13.554 -1.498 6.415 1.00 95.50 175 VAL A O 1
ATOM 1336 N N . TYR A 1 176 ? -11.850 -1.516 4.938 1.00 96.19 176 TYR A N 1
ATOM 1337 C CA . TYR A 1 176 ? -12.449 -2.281 3.852 1.00 96.19 176 TYR A CA 1
ATOM 1338 C C . TYR A 1 176 ? -11.942 -3.735 3.896 1.00 96.19 176 TYR A C 1
ATOM 1340 O O . TYR A 1 176 ? -10.725 -3.946 4.014 1.00 96.19 176 TYR A O 1
ATOM 1348 N N . PRO A 1 177 ? -12.813 -4.753 3.780 1.00 96.00 177 PRO A N 1
ATOM 1349 C CA . PRO A 1 177 ? -12.393 -6.121 3.504 1.00 96.00 177 PRO A CA 1
ATOM 1350 C C . PRO A 1 177 ? -11.949 -6.217 2.034 1.00 96.00 177 PRO A C 1
ATOM 1352 O O . PRO A 1 177 ? -12.660 -5.786 1.126 1.00 96.00 177 PRO A O 1
ATOM 1355 N N . VAL A 1 178 ? -10.750 -6.745 1.775 1.00 96.94 178 VAL A N 1
ATOM 1356 C CA . VAL A 1 178 ? -10.171 -6.773 0.420 1.00 96.94 178 VAL A CA 1
ATOM 1357 C C . VAL A 1 178 ? -9.453 -8.081 0.108 1.00 96.94 178 VAL A C 1
ATOM 1359 O O . VAL A 1 178 ? -8.978 -8.783 0.997 1.00 96.94 178 VAL A O 1
ATOM 1362 N N . VAL A 1 179 ? -9.343 -8.378 -1.183 1.00 96.12 179 VAL A N 1
ATOM 1363 C CA . VAL A 1 179 ? -8.532 -9.460 -1.739 1.00 96.12 179 VAL A CA 1
ATOM 1364 C C . VAL A 1 179 ? -7.359 -8.846 -2.496 1.00 96.12 179 VAL A C 1
ATOM 1366 O O . VAL A 1 179 ? -7.557 -7.969 -3.342 1.00 96.12 179 VAL A O 1
ATOM 1369 N N . LEU A 1 180 ? -6.141 -9.300 -2.198 1.00 96.38 180 LEU A N 1
ATOM 1370 C CA . LEU A 1 180 ? -4.902 -8.818 -2.807 1.00 96.38 180 LEU A CA 1
ATOM 1371 C C . LEU A 1 180 ? -4.338 -9.855 -3.779 1.00 96.38 180 LEU A C 1
ATOM 1373 O O . LEU A 1 180 ? -4.208 -11.028 -3.443 1.00 96.38 180 LEU A O 1
ATOM 1377 N N . ASN A 1 181 ? -3.942 -9.414 -4.973 1.00 96.38 181 ASN A N 1
ATOM 1378 C CA . ASN A 1 181 ? -3.255 -10.264 -5.948 1.00 96.38 181 ASN A CA 1
ATOM 1379 C C . ASN A 1 181 ? -2.002 -9.581 -6.482 1.00 96.38 181 ASN A C 1
ATOM 1381 O O . ASN A 1 181 ? -2.056 -8.431 -6.919 1.00 96.38 181 ASN A O 1
ATOM 1385 N N . ARG A 1 182 ? -0.866 -10.289 -6.474 1.00 96.44 182 ARG A N 1
ATOM 1386 C CA . ARG A 1 182 ? 0.394 -9.769 -7.019 1.00 96.44 182 ARG A CA 1
ATOM 1387 C C . ARG A 1 182 ? 0.274 -9.585 -8.530 1.00 96.44 182 ARG A C 1
ATOM 1389 O O . ARG A 1 182 ? 0.005 -10.544 -9.246 1.00 96.44 182 ARG A O 1
ATOM 1396 N N . VAL A 1 183 ? 0.547 -8.377 -9.015 1.00 97.44 183 VAL A N 1
ATOM 1397 C CA . VAL A 1 183 ? 0.570 -8.101 -10.454 1.00 97.44 183 VAL A CA 1
ATOM 1398 C C . VAL A 1 183 ? 1.891 -8.593 -11.048 1.00 97.44 183 VAL A C 1
ATOM 1400 O O . VAL A 1 183 ? 2.970 -8.276 -10.539 1.00 97.44 183 VAL A O 1
ATOM 1403 N N . THR A 1 184 ? 1.799 -9.373 -12.123 1.00 95.69 184 THR A N 1
ATOM 1404 C CA . THR A 1 184 ? 2.938 -9.858 -12.924 1.00 95.69 184 THR A CA 1
ATOM 1405 C C . THR A 1 184 ? 2.803 -9.550 -14.416 1.00 95.69 184 THR A C 1
ATOM 1407 O O . THR A 1 184 ? 3.804 -9.609 -15.123 1.00 95.69 184 THR A O 1
ATOM 1410 N N . ASP A 1 185 ? 1.603 -9.203 -14.891 1.00 96.88 185 ASP A N 1
ATOM 1411 C CA . ASP A 1 185 ? 1.379 -8.697 -16.247 1.00 96.88 185 ASP A CA 1
ATOM 1412 C C . ASP A 1 185 ? 2.030 -7.317 -16.439 1.00 96.88 185 ASP A C 1
ATOM 1414 O O . ASP A 1 185 ? 1.862 -6.422 -15.608 1.00 96.88 185 ASP A O 1
ATOM 1418 N N . THR A 1 186 ? 2.739 -7.140 -17.554 1.00 96.12 186 THR A N 1
ATOM 1419 C CA . THR A 1 186 ? 3.478 -5.914 -17.877 1.00 96.12 186 THR A CA 1
ATOM 1420 C C . THR A 1 186 ? 2.552 -4.714 -18.067 1.00 96.12 186 THR A C 1
ATOM 1422 O O . THR A 1 186 ? 2.818 -3.660 -17.496 1.00 96.12 186 THR A O 1
ATOM 1425 N N . ALA A 1 187 ? 1.442 -4.857 -18.800 1.00 96.38 187 ALA A N 1
ATOM 1426 C CA . ALA A 1 187 ? 0.547 -3.728 -19.072 1.00 96.38 187 ALA A CA 1
ATOM 1427 C C . ALA A 1 187 ? -0.099 -3.197 -17.778 1.00 96.38 187 ALA A C 1
ATOM 1429 O O . ALA A 1 187 ? -0.145 -1.990 -17.535 1.00 96.38 187 ALA A O 1
ATOM 1430 N N . THR A 1 188 ? -0.518 -4.107 -16.898 1.00 97.06 188 THR A N 1
ATOM 1431 C CA . THR A 1 188 ? -1.073 -3.786 -15.579 1.00 97.06 188 THR A CA 1
ATOM 1432 C C . THR A 1 188 ? -0.004 -3.232 -14.631 1.00 97.06 188 THR A C 1
ATOM 1434 O O . THR A 1 188 ? -0.280 -2.291 -13.885 1.00 97.06 188 THR A O 1
ATOM 1437 N N . LEU A 1 189 ? 1.231 -3.748 -14.677 1.00 97.06 189 LEU A N 1
ATOM 1438 C CA . LEU A 1 189 ? 2.367 -3.211 -13.915 1.00 97.06 189 LEU A CA 1
ATOM 1439 C C . LEU A 1 189 ? 2.695 -1.767 -14.309 1.00 97.06 189 LEU A C 1
ATOM 1441 O O . LEU A 1 189 ? 2.944 -0.937 -13.434 1.00 97.06 189 LEU A O 1
ATOM 1445 N N . ASP A 1 190 ? 2.680 -1.462 -15.604 1.00 95.62 190 ASP A N 1
ATOM 1446 C CA . ASP A 1 190 ? 3.046 -0.147 -16.128 1.00 95.62 190 ASP A CA 1
ATOM 1447 C C . ASP A 1 190 ? 1.907 0.872 -15.923 1.00 95.62 190 ASP A C 1
ATOM 1449 O O . ASP A 1 190 ? 2.165 2.022 -15.563 1.00 95.62 190 ASP A O 1
ATOM 1453 N N . LYS A 1 191 ? 0.641 0.430 -15.988 1.00 96.38 191 LYS A N 1
ATOM 1454 C CA . LYS A 1 191 ? -0.537 1.182 -15.514 1.00 96.38 191 LYS A CA 1
ATOM 1455 C C . LYS A 1 191 ? -0.435 1.532 -14.024 1.00 96.38 191 LYS A C 1
ATOM 1457 O O . LYS A 1 191 ? -0.569 2.699 -13.653 1.00 96.38 191 LYS A O 1
ATOM 1462 N N . ALA A 1 192 ? -0.165 0.544 -13.168 1.00 97.12 192 ALA A N 1
ATOM 1463 C CA . ALA A 1 192 ? -0.011 0.742 -11.724 1.00 97.12 192 ALA A CA 1
ATOM 1464 C C . ALA A 1 192 ? 1.191 1.643 -11.382 1.00 97.12 192 ALA A C 1
ATOM 1466 O O . ALA A 1 192 ? 1.150 2.409 -10.417 1.00 97.12 192 ALA A O 1
ATOM 1467 N N . TRP A 1 193 ? 2.254 1.585 -12.187 1.00 96.44 193 TRP A N 1
ATOM 1468 C CA . TRP A 1 193 ? 3.410 2.465 -12.061 1.00 96.44 193 TRP A CA 1
ATOM 1469 C C . TRP A 1 193 ? 3.116 3.900 -12.507 1.00 96.44 193 TRP A C 1
ATOM 1471 O O . TRP A 1 193 ? 3.468 4.829 -11.785 1.00 96.44 193 TRP A O 1
ATOM 1481 N N . SER A 1 194 ? 2.410 4.104 -13.623 1.00 95.94 194 SER A N 1
ATOM 1482 C CA . SER A 1 194 ? 1.969 5.439 -14.045 1.00 95.94 194 SER A CA 1
ATOM 1483 C C . SER A 1 194 ? 1.083 6.092 -12.979 1.00 95.94 194 SER A C 1
ATOM 1485 O O . SER A 1 194 ? 1.332 7.234 -12.592 1.00 95.94 194 SER A O 1
ATOM 1487 N N . ALA A 1 195 ? 0.128 5.341 -12.415 1.00 96.62 195 ALA A N 1
ATOM 1488 C CA . ALA A 1 195 ? -0.682 5.798 -11.286 1.00 96.62 195 ALA A CA 1
ATOM 1489 C C . ALA A 1 195 ? 0.193 6.183 -10.076 1.00 96.62 195 ALA A C 1
ATOM 1491 O O . ALA A 1 195 ? -0.006 7.241 -9.488 1.00 96.62 195 ALA A O 1
ATOM 1492 N N . ARG A 1 196 ? 1.222 5.388 -9.747 1.00 95.25 196 ARG A N 1
ATOM 1493 C CA . ARG A 1 196 ? 2.178 5.704 -8.672 1.00 95.25 196 ARG A CA 1
ATOM 1494 C C . ARG A 1 196 ? 2.992 6.974 -8.944 1.00 95.25 196 ARG A C 1
ATOM 1496 O O . ARG A 1 196 ? 3.198 7.756 -8.020 1.00 95.25 196 ARG A O 1
ATOM 1503 N N . VAL A 1 197 ? 3.484 7.179 -10.166 1.00 95.06 197 VAL A N 1
ATOM 1504 C CA . VAL A 1 197 ? 4.267 8.377 -10.522 1.00 95.06 197 VAL A CA 1
ATOM 1505 C C . VAL A 1 197 ? 3.393 9.630 -10.450 1.00 95.06 197 VAL A C 1
ATOM 1507 O O . VAL A 1 197 ? 3.851 10.642 -9.924 1.0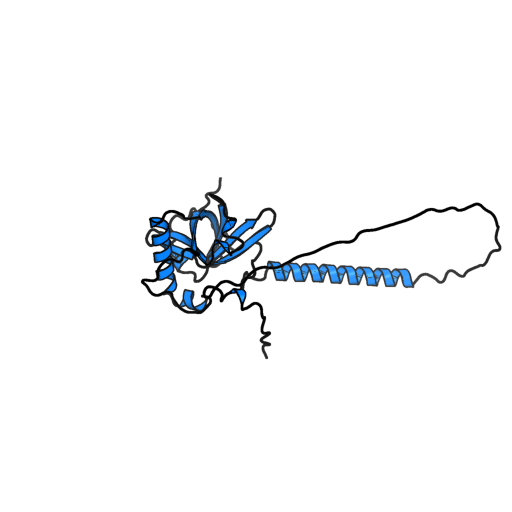0 95.06 197 VAL A O 1
ATOM 1510 N N . GLN A 1 198 ? 2.131 9.549 -10.886 1.00 94.12 198 GLN A N 1
ATOM 1511 C CA . GLN A 1 198 ? 1.140 10.625 -10.751 1.00 94.12 198 GLN A CA 1
ATOM 1512 C C . GLN A 1 198 ? 0.814 10.924 -9.279 1.00 94.12 198 GLN A C 1
ATOM 1514 O O . GLN A 1 198 ? 0.857 12.082 -8.865 1.00 94.12 198 GLN A O 1
ATOM 1519 N N . GLU A 1 199 ? 0.565 9.889 -8.471 1.00 93.44 199 GLU A N 1
ATOM 1520 C CA . GLU A 1 199 ? 0.290 10.004 -7.032 1.00 93.44 199 GLU A CA 1
ATOM 1521 C C . GLU A 1 199 ? 1.402 10.767 -6.300 1.00 93.44 199 GLU A C 1
ATOM 1523 O O . GLU A 1 199 ? 1.157 11.641 -5.471 1.00 93.44 199 GLU A O 1
ATOM 1528 N N . PHE A 1 200 ? 2.649 10.499 -6.681 1.00 92.81 200 PHE A N 1
ATOM 1529 C CA . PHE A 1 200 ?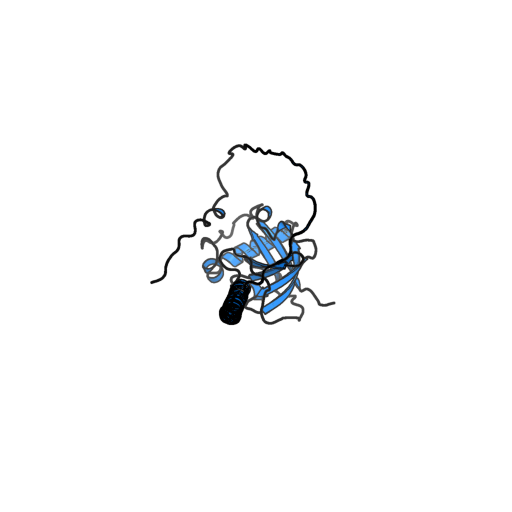 3.829 11.135 -6.109 1.00 92.81 200 PHE A CA 1
ATOM 1530 C C . PHE A 1 200 ? 4.035 12.603 -6.493 1.00 92.81 200 PHE A C 1
ATOM 1532 O O . PHE A 1 200 ? 4.879 13.250 -5.882 1.00 92.81 200 PHE A O 1
ATOM 1539 N N . GLN A 1 201 ? 3.287 13.163 -7.447 1.00 92.81 201 GLN A N 1
ATOM 1540 C CA . GLN A 1 201 ? 3.358 14.604 -7.728 1.00 92.81 201 GLN A CA 1
ATOM 1541 C C . GLN A 1 201 ? 2.559 15.436 -6.703 1.00 92.81 201 GLN A C 1
ATOM 1543 O O . GLN A 1 201 ? 2.618 16.665 -6.714 1.00 92.81 201 GLN A O 1
ATOM 1548 N N . LYS A 1 202 ? 1.806 14.787 -5.803 1.00 92.88 202 LYS A N 1
ATOM 1549 C CA . LYS A 1 202 ? 0.968 15.452 -4.800 1.00 92.88 202 LYS A CA 1
ATOM 1550 C C . LYS A 1 202 ? 1.772 15.889 -3.568 1.00 92.88 202 LYS A C 1
ATOM 1552 O O . LYS A 1 202 ? 2.424 15.046 -2.941 1.00 92.88 202 LYS A O 1
ATOM 1557 N N . PRO A 1 203 ? 1.665 17.158 -3.123 1.00 92.06 203 PRO A N 1
ATOM 1558 C CA . PRO A 1 203 ? 2.381 17.651 -1.945 1.00 92.06 203 PRO A CA 1
ATOM 1559 C C . PRO A 1 203 ? 2.139 16.834 -0.669 1.00 92.06 203 PRO A C 1
ATOM 1561 O O . PRO A 1 203 ? 3.082 16.593 0.083 1.00 92.06 203 PRO A O 1
ATOM 1564 N N . GLN A 1 204 ? 0.910 16.360 -0.431 1.00 90.62 204 GLN A N 1
ATOM 1565 C CA . GLN A 1 204 ? 0.580 15.571 0.760 1.00 90.62 204 GLN A CA 1
ATOM 1566 C C . GLN A 1 204 ? 1.242 14.184 0.770 1.00 90.62 204 GLN A C 1
ATOM 1568 O O . GLN A 1 204 ? 1.645 13.720 1.833 1.00 90.62 204 GLN A O 1
ATOM 1573 N N . VAL A 1 205 ? 1.424 13.554 -0.398 1.00 91.19 205 VAL A N 1
ATOM 1574 C CA . VAL A 1 205 ? 2.127 12.265 -0.539 1.00 91.19 205 VAL A CA 1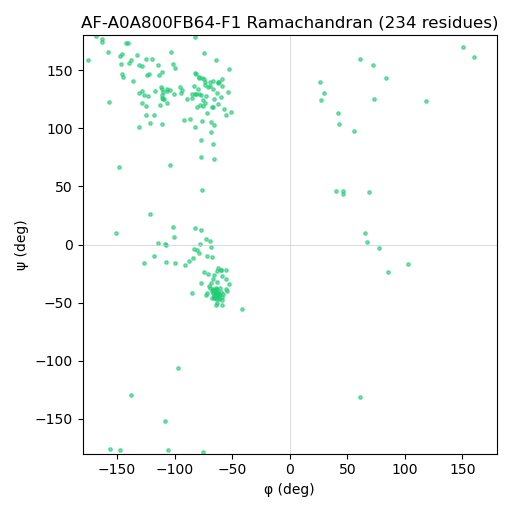
ATOM 1575 C C . VAL A 1 205 ? 3.628 12.456 -0.316 1.00 91.19 205 VAL A C 1
ATOM 1577 O O . VAL A 1 205 ? 4.257 11.677 0.399 1.00 91.19 205 VAL A O 1
ATOM 1580 N N . LEU A 1 206 ? 4.202 13.531 -0.866 1.00 89.81 206 LEU A N 1
ATOM 1581 C CA . LEU A 1 206 ? 5.620 13.861 -0.697 1.00 89.81 206 LEU A CA 1
ATOM 1582 C C . LEU A 1 206 ? 5.978 14.225 0.745 1.00 89.81 206 LEU A C 1
ATOM 1584 O O . LEU A 1 206 ? 7.020 13.791 1.234 1.00 89.81 206 LEU A O 1
ATOM 1588 N N . ALA A 1 207 ? 5.097 14.939 1.452 1.00 88.69 207 ALA A N 1
ATOM 1589 C CA . ALA A 1 207 ? 5.287 15.314 2.854 1.00 88.69 207 ALA A CA 1
ATOM 1590 C C . ALA A 1 207 ? 5.445 14.111 3.808 1.00 88.69 207 ALA A C 1
ATOM 1592 O O . ALA A 1 207 ? 6.012 14.260 4.891 1.00 88.69 207 ALA A O 1
ATOM 1593 N N . VAL A 1 208 ? 4.973 12.923 3.410 1.00 85.50 208 VAL A N 1
ATOM 1594 C CA . VAL A 1 208 ? 5.090 11.667 4.175 1.00 85.50 208 VAL A CA 1
ATOM 1595 C C . VAL A 1 208 ? 5.970 10.612 3.491 1.00 85.50 208 VAL A C 1
ATOM 1597 O O . VAL A 1 208 ? 6.141 9.515 4.029 1.00 85.50 208 VAL A O 1
ATOM 1600 N N . HIS A 1 209 ? 6.556 10.910 2.326 1.00 83.50 209 HIS A N 1
ATOM 1601 C CA . HIS A 1 209 ? 7.425 9.967 1.625 1.00 83.50 209 HIS A CA 1
ATOM 1602 C C . HIS A 1 209 ? 8.858 9.975 2.193 1.00 83.50 209 HIS A C 1
ATOM 1604 O O . HIS A 1 209 ? 9.475 11.040 2.268 1.00 83.50 209 HIS A O 1
ATOM 1610 N N . PRO A 1 210 ? 9.453 8.811 2.530 1.00 76.50 210 PRO A N 1
ATOM 1611 C CA . PRO A 1 210 ? 10.860 8.731 2.920 1.00 76.50 210 PRO A CA 1
ATOM 1612 C C . PRO A 1 210 ? 11.799 9.330 1.862 1.00 76.50 210 PRO A C 1
ATOM 1614 O O . PRO A 1 210 ? 11.956 8.785 0.775 1.00 76.50 210 PRO A O 1
ATOM 1617 N N . GLY A 1 211 ? 12.432 10.456 2.197 1.00 77.62 211 GLY A N 1
ATOM 1618 C CA . GLY A 1 211 ? 13.323 11.209 1.306 1.00 77.62 211 GLY A CA 1
ATOM 1619 C C . GLY A 1 211 ? 12.704 12.468 0.686 1.00 77.62 211 GLY A C 1
ATOM 1620 O O . GLY A 1 211 ? 13.456 13.330 0.251 1.00 77.62 211 GLY A O 1
ATOM 1621 N N . GLY A 1 212 ? 11.373 12.621 0.690 1.00 78.19 212 GLY A N 1
ATOM 1622 C CA . GLY A 1 212 ? 10.679 13.864 0.309 1.00 78.19 212 GLY A CA 1
ATOM 1623 C C . GLY A 1 212 ? 10.801 14.307 -1.159 1.00 78.19 212 GLY A C 1
ATOM 1624 O O . GLY A 1 212 ? 10.405 15.423 -1.484 1.00 78.19 212 GLY A O 1
ATOM 1625 N N . VAL A 1 213 ? 11.345 13.465 -2.043 1.00 84.25 213 VAL A N 1
ATOM 1626 C CA . VAL A 1 213 ? 11.563 13.762 -3.471 1.00 84.25 213 VAL A CA 1
ATOM 1627 C C . VAL A 1 213 ? 10.642 12.897 -4.333 1.00 84.25 213 VAL A C 1
ATOM 1629 O O . VAL A 1 213 ? 10.516 11.694 -4.100 1.00 84.25 213 VAL A O 1
ATOM 1632 N N . ALA A 1 214 ? 10.009 13.504 -5.340 1.00 88.00 214 ALA A N 1
ATOM 1633 C CA . ALA A 1 214 ? 9.209 12.784 -6.326 1.00 88.00 214 ALA A CA 1
ATOM 1634 C C . ALA A 1 214 ? 10.109 12.057 -7.347 1.00 88.00 214 ALA A C 1
ATOM 1636 O O . ALA A 1 214 ? 11.122 12.622 -7.767 1.00 88.00 214 ALA A O 1
ATOM 1637 N N . PRO A 1 215 ? 9.744 10.851 -7.825 1.00 89.06 215 PRO A N 1
ATOM 1638 C CA . PRO A 1 215 ? 10.229 10.380 -9.114 1.00 89.06 215 PRO A CA 1
ATOM 1639 C C . PRO A 1 215 ? 9.801 11.377 -10.209 1.00 89.06 215 PRO A C 1
ATOM 1641 O O . PRO A 1 215 ? 8.683 11.905 -10.142 1.00 89.06 215 PRO A O 1
ATOM 1644 N N . PRO A 1 216 ? 10.650 11.637 -11.219 1.00 92.31 216 PRO A N 1
ATOM 1645 C CA . PRO A 1 216 ? 10.257 12.464 -12.354 1.00 92.31 216 PRO A CA 1
ATOM 1646 C C . PRO A 1 216 ? 9.116 11.800 -13.158 1.00 92.31 216 PRO A C 1
ATOM 1648 O O . PRO A 1 216 ? 8.933 10.582 -13.063 1.00 92.31 216 PRO A O 1
ATOM 1651 N N . PRO A 1 217 ? 8.338 12.561 -13.953 1.00 90.94 217 PRO A N 1
ATOM 1652 C CA . PRO A 1 217 ? 7.160 12.035 -14.657 1.00 90.94 217 PRO A CA 1
ATOM 1653 C C . PRO A 1 217 ? 7.434 10.889 -15.649 1.00 90.94 217 PRO A C 1
ATOM 1655 O O . PRO A 1 217 ? 6.525 10.128 -15.969 1.00 90.94 217 PRO A O 1
ATOM 1658 N N . ASP A 1 218 ? 8.673 10.760 -16.123 1.00 92.44 218 ASP A N 1
ATOM 1659 C CA . ASP A 1 218 ? 9.177 9.741 -17.053 1.00 92.44 218 ASP A CA 1
ATOM 1660 C C . ASP A 1 218 ? 9.945 8.593 -16.360 1.00 92.44 218 ASP A C 1
ATOM 1662 O O . ASP A 1 218 ? 10.521 7.725 -17.026 1.00 92.44 218 ASP A O 1
ATOM 1666 N N . ALA A 1 219 ? 9.961 8.570 -15.020 1.00 93.56 219 ALA A N 1
ATOM 1667 C CA . ALA A 1 219 ? 10.699 7.589 -14.232 1.00 93.56 219 ALA A CA 1
ATOM 1668 C C . ALA A 1 219 ? 10.347 6.148 -14.620 1.00 93.56 219 ALA A C 1
ATOM 1670 O O . ALA A 1 219 ? 9.181 5.757 -14.650 1.00 93.56 219 ALA A O 1
ATOM 1671 N N . GLN A 1 220 ? 11.372 5.328 -14.844 1.00 94.44 220 GLN A N 1
ATOM 1672 C CA . GLN A 1 220 ? 11.203 3.916 -15.175 1.00 94.44 220 GLN A CA 1
ATOM 1673 C C . GLN A 1 220 ? 10.904 3.074 -13.928 1.00 94.44 220 GLN A C 1
ATOM 1675 O O . GLN A 1 220 ? 11.437 3.329 -12.845 1.00 94.44 220 GLN A O 1
ATOM 1680 N N . ARG A 1 221 ? 10.058 2.049 -14.090 1.00 94.50 221 ARG A N 1
ATOM 1681 C CA . ARG A 1 221 ? 9.664 1.110 -13.031 1.00 94.50 221 ARG A CA 1
ATOM 1682 C C . ARG A 1 221 ? 10.860 0.237 -12.609 1.00 94.50 221 ARG A C 1
ATOM 1684 O O . ARG A 1 221 ? 11.341 -0.532 -13.435 1.00 94.50 221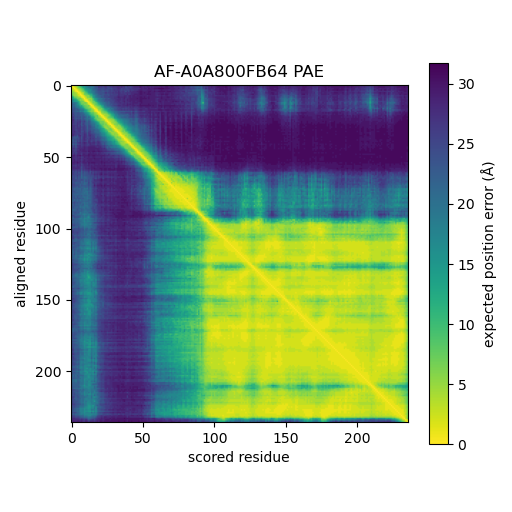 ARG A O 1
ATOM 1691 N N . PRO A 1 222 ? 11.325 0.275 -11.344 1.00 93.25 222 PRO A N 1
ATOM 1692 C CA . PRO A 1 222 ? 12.421 -0.585 -10.896 1.00 93.25 222 PRO A CA 1
ATOM 1693 C C . PRO A 1 222 ?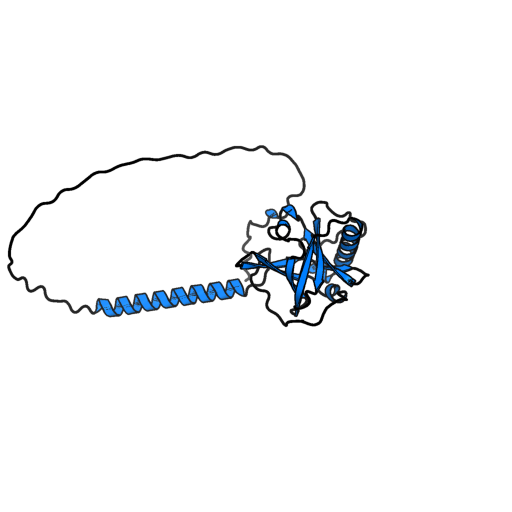 11.999 -2.059 -10.820 1.00 93.25 222 PRO A C 1
ATOM 1695 O O . PRO A 1 222 ? 10.942 -2.358 -10.269 1.00 93.25 222 PRO A O 1
ATOM 1698 N N . ASP A 1 223 ? 12.859 -2.997 -11.230 1.00 91.44 223 ASP A N 1
ATOM 1699 C CA . ASP A 1 223 ? 12.588 -4.450 -11.138 1.00 91.44 223 ASP A CA 1
ATOM 1700 C C . ASP A 1 223 ? 12.331 -4.938 -9.701 1.00 91.44 223 ASP A C 1
ATOM 1702 O O . ASP A 1 223 ? 11.632 -5.924 -9.453 1.00 91.44 223 ASP A O 1
ATOM 1706 N N . SER A 1 224 ? 12.898 -4.229 -8.721 1.00 91.88 224 SER A N 1
ATOM 1707 C CA . SER A 1 224 ? 12.697 -4.503 -7.297 1.00 91.88 224 SER A CA 1
ATOM 1708 C C . SER A 1 224 ? 11.381 -3.944 -6.742 1.00 91.88 224 SER A C 1
ATOM 1710 O O . SER A 1 224 ? 11.065 -4.195 -5.578 1.00 91.88 224 SER A O 1
ATOM 1712 N N . TRP A 1 225 ? 10.601 -3.196 -7.526 1.00 94.75 225 TRP A N 1
ATOM 1713 C CA . TRP A 1 225 ? 9.273 -2.721 -7.143 1.00 94.75 225 TRP A CA 1
ATOM 1714 C C . TRP A 1 225 ? 8.207 -3.742 -7.534 1.00 94.75 225 TRP A C 1
ATOM 1716 O O . TRP A 1 225 ? 8.106 -4.149 -8.689 1.00 94.75 225 TRP A O 1
ATOM 1726 N N . TRP A 1 226 ? 7.400 -4.160 -6.562 1.00 95.94 226 TRP A N 1
ATOM 1727 C CA . TRP A 1 226 ? 6.245 -5.028 -6.781 1.00 95.94 226 TRP A CA 1
ATOM 1728 C C . TRP A 1 226 ? 4.963 -4.266 -6.462 1.00 95.94 226 TRP A C 1
ATOM 1730 O O . TRP A 1 226 ? 4.958 -3.359 -5.626 1.00 95.94 226 TRP A O 1
ATOM 1740 N N . THR A 1 227 ? 3.855 -4.683 -7.069 1.00 97.12 227 THR A N 1
ATOM 1741 C CA . THR A 1 227 ? 2.536 -4.138 -6.758 1.00 97.12 227 THR A CA 1
ATOM 1742 C C . THR A 1 227 ? 1.473 -5.224 -6.683 1.00 97.12 227 THR A C 1
ATOM 1744 O O . THR A 1 227 ? 1.647 -6.327 -7.208 1.00 97.12 227 THR A O 1
ATOM 1747 N N . PHE A 1 228 ? 0.386 -4.905 -5.989 1.00 97.56 228 PHE A N 1
ATOM 1748 C CA . PHE A 1 228 ? -0.757 -5.780 -5.788 1.00 97.56 228 PHE A CA 1
ATOM 1749 C C . PHE A 1 228 ? -2.020 -5.043 -6.226 1.00 97.56 228 PHE A C 1
ATOM 1751 O O . PHE A 1 228 ? -2.237 -3.910 -5.796 1.00 97.56 228 PHE A O 1
ATOM 1758 N N . ASN A 1 229 ? -2.828 -5.674 -7.074 1.00 97.50 229 ASN A N 1
ATOM 1759 C CA . ASN A 1 229 ? -4.176 -5.219 -7.399 1.00 97.50 229 ASN A CA 1
ATOM 1760 C C . ASN A 1 229 ? -5.091 -5.503 -6.200 1.00 97.50 229 ASN A C 1
ATOM 1762 O O . ASN A 1 229 ? -4.962 -6.555 -5.562 1.00 97.50 229 ASN A O 1
ATOM 1766 N N . VAL A 1 230 ? -5.982 -4.561 -5.892 1.00 97.56 230 VAL A N 1
ATOM 1767 C CA . VAL A 1 230 ? -6.938 -4.665 -4.787 1.00 97.56 230 VAL A CA 1
ATOM 1768 C C . VAL A 1 230 ? -8.342 -4.834 -5.346 1.00 97.56 230 VAL A C 1
ATOM 1770 O O . VAL A 1 230 ? -8.830 -3.991 -6.097 1.00 97.56 230 VAL A O 1
ATOM 1773 N N . ARG A 1 231 ? -9.026 -5.891 -4.912 1.00 96.31 231 ARG A N 1
ATOM 1774 C CA . ARG A 1 231 ? -10.466 -6.072 -5.121 1.00 96.31 231 ARG A CA 1
ATOM 1775 C C . ARG A 1 231 ? -11.187 -6.008 -3.783 1.00 96.31 231 ARG A C 1
ATOM 1777 O O . ARG A 1 231 ? -10.657 -6.485 -2.784 1.00 96.31 231 ARG A O 1
ATOM 1784 N N . PHE A 1 232 ? -12.405 -5.475 -3.755 1.00 96.25 232 PHE A N 1
ATOM 1785 C CA . PHE A 1 232 ? -13.256 -5.595 -2.571 1.00 96.25 232 PHE A CA 1
ATOM 1786 C C . PHE A 1 232 ? -13.583 -7.073 -2.313 1.00 96.25 232 PHE A C 1
ATOM 1788 O O . PHE A 1 232 ? -14.001 -7.784 -3.233 1.00 96.25 232 PHE A O 1
ATOM 1795 N N . ALA A 1 233 ? -13.402 -7.538 -1.078 1.00 93.38 233 ALA A N 1
ATOM 1796 C CA . ALA A 1 233 ? -13.814 -8.876 -0.675 1.00 93.38 233 ALA A CA 1
ATOM 1797 C C . ALA A 1 233 ? -15.307 -8.836 -0.343 1.00 93.38 233 ALA A C 1
ATOM 1799 O O . ALA A 1 233 ? -15.700 -8.377 0.728 1.00 93.38 233 ALA A O 1
ATOM 1800 N N . ARG A 1 234 ? -16.147 -9.296 -1.278 1.00 81.06 234 ARG A N 1
ATOM 1801 C CA . ARG A 1 234 ? -17.565 -9.534 -0.980 1.00 81.06 234 ARG A CA 1
ATOM 1802 C C . ARG A 1 234 ? -17.654 -10.556 0.154 1.00 81.06 234 ARG A C 1
ATOM 1804 O O . ARG A 1 234 ? -16.924 -11.543 0.123 1.00 81.06 234 ARG A O 1
ATOM 1811 N N . GLY A 1 235 ? -18.534 -10.312 1.122 1.00 64.50 235 GLY A N 1
ATOM 1812 C CA . GLY A 1 235 ? -18.897 -11.338 2.094 1.00 64.50 235 GLY A CA 1
ATOM 1813 C C . GLY A 1 235 ? -19.562 -12.523 1.394 1.00 64.50 235 GLY A C 1
ATOM 1814 O O . GLY A 1 235 ? -20.354 -12.319 0.470 1.00 64.50 235 GLY A O 1
ATOM 1815 N N . GLU A 1 236 ? -19.205 -13.726 1.839 1.00 41.84 236 GLU A N 1
ATOM 1816 C CA . GLU A 1 236 ? -19.923 -14.980 1.571 1.00 41.84 236 GLU A CA 1
ATOM 1817 C C . GLU A 1 236 ? -21.054 -15.173 2.597 1.00 41.84 236 GLU A C 1
ATOM 1819 O O . GLU A 1 236 ? -20.846 -14.786 3.773 1.00 41.84 236 GLU A O 1
#

Radius of gyration: 29.69 Å; Cα contacts (8 Å, |Δi|>4): 296; chains: 1; bounding box: 54×67×93 Å

Nearest PDB structures (foldseek):
  3dnh-assembly1_B  TM=6.484E-01  e=3.365E-03  Agrobacterium fabrum str. C58
  2ig6-assembly1_A  TM=5.745E-01  e=1.268E-03  Clostridium acetobutylicum
  2ig6-assembly1_B  TM=6.174E-01  e=3.365E-03  Clostridium acetobutylicum
  2i51-assembly1_B  TM=5.114E-01  e=8.932E-03  Nostoc punctiforme PCC 73102
  2hhz-assembly1_A  TM=6.053E-01  e=4.638E-02  Streptococcus suis 89/1591

Mean predicted aligned error: 15.77 Å

Secondary structure (DSSP, 8-state):
-------GGGGGG--SS----------------------------------------HHHHHHHHHHHHHHHHHHHHHHHHHHHHHHS-S-TT--BSSPPS-B--S-----GGGGS-S-EEEEEEETTEEEEEEE-EEE-TTS-EEEEEETGGGSSSGGG--TTEEEEEEETTEEEEEEEEE---HHHHHHHHHHHHHHTTSHHHHTTSTTS-PPPTTPPPPTTEEEEEEEE----